Protein AF-A0A9E2M257-F1 (afdb_monomer)

Structure (mmCIF, N/CA/C/O backbone):
data_AF-A0A9E2M257-F1
#
_entry.id   AF-A0A9E2M257-F1
#
loop_
_atom_site.group_PDB
_atom_site.id
_atom_site.type_symbol
_atom_site.label_atom_id
_atom_site.label_alt_id
_atom_site.label_comp_id
_atom_site.label_asym_id
_atom_site.label_entity_id
_atom_site.label_seq_id
_atom_site.pdbx_PDB_ins_code
_atom_site.Cartn_x
_atom_site.Cartn_y
_atom_site.Cartn_z
_atom_site.occupancy
_atom_site.B_iso_or_equiv
_atom_site.auth_seq_id
_atom_site.auth_comp_id
_atom_site.auth_asym_id
_atom_site.auth_atom_id
_atom_site.pdbx_PDB_model_num
ATOM 1 N N . MET A 1 1 ? -47.685 -38.849 44.968 1.00 53.41 1 MET A N 1
ATOM 2 C CA . MET A 1 1 ? -47.640 -37.490 44.370 1.00 53.41 1 MET A CA 1
ATOM 3 C C . MET A 1 1 ? -46.260 -36.799 44.414 1.00 53.41 1 MET A C 1
ATOM 5 O O . MET A 1 1 ? -46.200 -35.613 44.137 1.00 53.41 1 MET A O 1
ATOM 9 N N . LYS A 1 2 ? -45.134 -37.492 44.678 1.00 49.88 2 LYS A N 1
ATOM 10 C CA . LYS A 1 2 ? -43.781 -36.875 44.688 1.00 49.88 2 LYS A CA 1
ATOM 11 C C . LYS A 1 2 ? -42.940 -37.116 43.418 1.00 49.88 2 LYS A C 1
ATOM 13 O O . LYS A 1 2 ? -41.859 -36.564 43.307 1.00 49.88 2 LYS A O 1
ATOM 18 N N . CYS A 1 3 ? -43.427 -37.917 42.465 1.00 49.59 3 CYS A N 1
ATOM 19 C CA . CYS A 1 3 ? -42.646 -38.336 41.290 1.00 49.59 3 CYS A CA 1
ATOM 20 C C . CYS A 1 3 ? -42.824 -37.410 40.066 1.00 49.59 3 CYS A C 1
ATOM 22 O O . CYS A 1 3 ? -41.907 -37.251 39.271 1.00 49.59 3 CYS A O 1
ATOM 24 N N . TYR A 1 4 ? -43.964 -36.718 39.953 1.00 49.12 4 TYR A N 1
ATOM 25 C CA . TYR A 1 4 ? -44.240 -35.819 38.821 1.00 49.12 4 TYR A CA 1
ATOM 26 C C . TYR A 1 4 ? -43.502 -34.472 38.900 1.00 49.12 4 TYR A C 1
ATOM 28 O O . TYR A 1 4 ? -43.258 -33.849 37.873 1.00 49.12 4 TYR A O 1
ATOM 36 N N . HIS A 1 5 ? -43.103 -34.034 40.099 1.00 50.41 5 HIS A N 1
ATOM 37 C CA . HIS A 1 5 ? -42.400 -32.759 40.288 1.00 50.41 5 HIS A CA 1
ATOM 38 C C . HIS A 1 5 ? -40.923 -32.830 39.865 1.00 50.41 5 HIS A C 1
ATOM 40 O O . HIS A 1 5 ? -40.383 -31.868 39.328 1.00 50.41 5 HIS A O 1
ATOM 46 N N . THR A 1 6 ? -40.277 -33.985 40.043 1.00 48.31 6 THR A N 1
ATOM 47 C CA . THR A 1 6 ? -38.863 -34.186 39.689 1.00 48.31 6 THR A CA 1
ATOM 48 C C . THR A 1 6 ? -38.662 -34.341 38.181 1.00 48.31 6 THR A C 1
ATOM 50 O O . THR A 1 6 ? -37.663 -33.879 37.640 1.00 48.31 6 THR A O 1
ATOM 53 N N . ILE A 1 7 ? -39.635 -34.939 37.485 1.00 53.78 7 ILE A N 1
ATOM 54 C CA . ILE A 1 7 ? -39.602 -35.110 36.025 1.00 53.78 7 ILE A CA 1
ATOM 55 C C . ILE A 1 7 ? -39.862 -33.770 35.315 1.00 53.78 7 ILE A C 1
ATOM 57 O O . ILE A 1 7 ? -39.187 -33.453 34.339 1.00 53.78 7 ILE A O 1
ATOM 61 N N . ALA A 1 8 ? -40.770 -32.938 35.840 1.00 51.00 8 ALA A N 1
ATOM 62 C CA . ALA A 1 8 ? -41.037 -31.608 35.287 1.00 51.00 8 ALA A CA 1
ATOM 63 C C . ALA A 1 8 ? -39.820 -30.666 35.388 1.00 51.00 8 ALA A C 1
ATOM 65 O O . ALA A 1 8 ? -39.542 -29.922 34.450 1.00 51.00 8 ALA A O 1
ATOM 66 N N . LEU A 1 9 ? -39.047 -30.740 36.479 1.00 48.72 9 LEU A N 1
ATOM 67 C CA . LEU A 1 9 ? -37.841 -29.923 36.659 1.00 48.72 9 LEU A CA 1
ATOM 68 C C . LEU A 1 9 ? -36.705 -30.336 35.701 1.00 48.72 9 LEU A C 1
ATOM 70 O O . LEU A 1 9 ? -35.990 -29.480 35.187 1.00 48.72 9 LEU A O 1
ATOM 74 N N . ALA A 1 10 ? -36.576 -31.634 35.401 1.00 50.94 10 ALA A N 1
ATOM 75 C CA . ALA A 1 10 ? -35.581 -32.148 34.456 1.00 50.94 10 ALA A CA 1
ATOM 76 C C . ALA A 1 10 ? -35.876 -31.746 32.995 1.00 50.94 10 ALA A C 1
ATOM 78 O O . ALA A 1 10 ? -34.952 -31.468 32.235 1.00 50.94 10 ALA A O 1
ATOM 79 N N . ILE A 1 11 ? -37.154 -31.647 32.611 1.00 51.59 11 ILE A N 1
ATOM 80 C CA . ILE A 1 11 ? -37.569 -31.207 31.267 1.00 51.59 11 ILE A CA 1
ATOM 81 C C . ILE A 1 11 ? -37.330 -29.700 31.072 1.00 51.59 11 ILE A C 1
ATOM 83 O O . ILE A 1 11 ? -36.948 -29.281 29.980 1.00 51.59 11 ILE A O 1
ATOM 87 N N . ILE A 1 12 ? -37.477 -28.888 32.124 1.00 51.41 12 ILE A N 1
ATOM 88 C CA . ILE A 1 12 ? -37.197 -27.442 32.078 1.00 51.41 12 ILE A CA 1
ATOM 89 C C . ILE A 1 12 ? -35.688 -27.180 31.934 1.00 51.41 12 ILE A C 1
ATOM 91 O O . ILE A 1 12 ? -35.287 -26.344 31.132 1.00 51.41 12 ILE A O 1
ATOM 95 N N . VAL A 1 13 ? -34.832 -27.947 32.619 1.00 52.28 13 VAL A N 1
ATOM 96 C CA . VAL A 1 13 ? -33.367 -27.841 32.455 1.00 52.28 13 VAL A CA 1
ATOM 97 C C . VAL A 1 13 ? -32.907 -28.363 31.086 1.00 52.28 13 VAL A C 1
ATOM 99 O O . VAL A 1 13 ? -32.034 -27.759 30.471 1.00 52.28 13 VAL A O 1
ATOM 102 N N . ALA A 1 14 ? -33.532 -29.420 30.553 1.00 48.91 14 ALA A N 1
ATOM 103 C CA . ALA A 1 14 ? -33.203 -29.951 29.226 1.00 48.91 14 ALA A CA 1
ATOM 104 C C . ALA A 1 14 ? -33.651 -29.036 28.069 1.00 48.91 14 ALA A C 1
ATOM 106 O O . ALA A 1 14 ? -33.017 -29.037 27.015 1.00 48.91 14 ALA A O 1
ATOM 107 N N . SER A 1 15 ? -34.692 -28.219 28.264 1.00 50.22 15 SER A N 1
ATOM 108 C CA . SER A 1 15 ? -35.132 -27.199 27.294 1.00 50.22 15 SER A CA 1
ATOM 109 C C . SER A 1 15 ? -34.398 -25.856 27.438 1.00 50.22 15 SER A C 1
ATOM 111 O O . SER A 1 15 ? -34.429 -25.042 26.518 1.00 50.22 15 SER A O 1
ATOM 113 N N . LEU A 1 16 ? -33.662 -25.665 28.540 1.00 46.53 16 LEU A N 1
ATOM 114 C CA . LEU A 1 16 ? -32.675 -24.598 28.754 1.00 46.53 16 LEU A CA 1
ATOM 115 C C . LEU A 1 16 ? -31.280 -24.949 28.215 1.00 46.53 16 LEU A C 1
ATOM 117 O O . LEU A 1 16 ? -30.350 -24.158 28.389 1.00 46.53 16 LEU A O 1
ATOM 121 N N . SER A 1 17 ? -31.139 -26.075 27.502 1.00 49.06 17 SER A N 1
ATOM 122 C CA . SER A 1 17 ? -30.033 -26.333 26.567 1.00 49.06 17 SER A CA 1
ATOM 123 C C . SER A 1 17 ? -30.179 -25.386 25.377 1.00 49.06 17 SER A C 1
ATOM 125 O O . SER A 1 17 ? -30.490 -25.769 24.251 1.00 49.06 17 SER A O 1
ATOM 127 N N . TRP A 1 18 ? -30.043 -24.102 25.690 1.00 50.88 18 TRP A N 1
ATOM 128 C CA . TRP A 1 18 ? -29.902 -22.989 24.790 1.00 50.88 18 TRP A CA 1
ATOM 129 C C . TRP A 1 18 ? -28.963 -23.465 23.692 1.00 50.88 18 TRP A C 1
ATOM 131 O O . TRP A 1 18 ? -27.822 -23.845 23.964 1.00 50.88 18 TRP A O 1
ATOM 141 N N . ASN A 1 19 ? -29.457 -23.491 22.458 1.00 48.19 19 ASN A N 1
ATOM 142 C CA . ASN A 1 19 ? -28.603 -23.502 21.287 1.00 48.19 19 ASN A CA 1
ATOM 143 C C . ASN A 1 19 ? -27.779 -22.211 21.355 1.00 48.19 19 ASN A C 1
ATOM 145 O O . ASN A 1 19 ? -28.110 -21.214 20.717 1.00 48.19 19 ASN A O 1
ATOM 149 N N . ILE A 1 20 ? -26.732 -22.185 22.184 1.00 54.12 20 ILE A N 1
ATOM 150 C CA . ILE A 1 20 ? -25.678 -21.185 22.116 1.00 54.12 20 ILE A CA 1
ATOM 151 C C . ILE A 1 20 ? -24.877 -21.592 20.890 1.00 54.12 20 ILE A C 1
ATOM 153 O O . ILE A 1 20 ? -23.797 -22.169 20.969 1.00 54.12 20 ILE A O 1
ATOM 157 N N . SER A 1 21 ? -25.462 -21.343 19.723 1.00 53.56 21 SER A N 1
ATOM 158 C CA . SER A 1 21 ? -24.695 -21.245 18.503 1.00 53.56 21 SER A CA 1
ATOM 159 C C . SER A 1 21 ? -23.818 -20.020 18.725 1.00 53.56 21 SER A C 1
ATOM 161 O O . SER A 1 21 ? -24.296 -18.890 18.625 1.00 53.56 21 SER A O 1
ATOM 163 N N . ILE A 1 22 ? -22.569 -20.232 19.149 1.00 60.38 22 ILE A N 1
ATOM 164 C CA . ILE A 1 22 ? -21.573 -19.164 19.228 1.00 60.38 22 ILE A CA 1
ATOM 165 C C . ILE A 1 22 ? -21.388 -18.698 17.786 1.00 60.38 22 ILE A C 1
ATOM 167 O O . ILE A 1 22 ? -20.680 -19.331 17.002 1.00 60.38 22 ILE A O 1
ATOM 171 N N . ALA A 1 23 ? -22.124 -17.655 17.400 1.00 68.62 23 ALA A N 1
ATOM 172 C CA . ALA A 1 23 ? -21.990 -17.049 16.090 1.00 68.62 23 ALA A CA 1
ATOM 173 C C . ALA A 1 23 ? -20.527 -16.634 15.927 1.00 68.62 23 ALA A C 1
ATOM 175 O O . ALA A 1 23 ? -19.943 -16.036 16.835 1.00 68.62 23 ALA A O 1
ATOM 176 N N . GLN A 1 24 ? -19.926 -16.994 14.794 1.00 76.25 24 GLN A N 1
ATOM 177 C CA . GLN A 1 24 ? -18.552 -16.598 14.518 1.00 76.25 24 GLN A CA 1
ATOM 178 C C . GLN A 1 24 ? -18.457 -15.064 14.576 1.00 76.25 24 GLN A C 1
ATOM 180 O O . GLN A 1 24 ? -19.348 -14.382 14.055 1.00 76.25 24 GLN A O 1
ATOM 185 N N . PRO A 1 25 ? -17.425 -14.507 15.234 1.00 87.31 25 PRO A N 1
ATOM 186 C CA . PRO A 1 25 ? -17.282 -13.065 15.359 1.00 87.31 25 PRO A CA 1
ATOM 187 C C . PRO A 1 25 ? -17.166 -12.447 13.967 1.00 87.31 25 PRO A C 1
ATOM 189 O O . PRO A 1 25 ? -16.357 -12.896 13.152 1.00 87.31 25 PRO A O 1
ATOM 192 N N . LYS A 1 26 ? -17.963 -11.409 13.700 1.00 96.06 26 LYS A N 1
ATOM 193 C CA . LYS A 1 26 ? -17.932 -10.712 12.413 1.00 96.06 26 LYS A CA 1
ATOM 194 C C . LYS A 1 26 ? -16.574 -10.039 12.213 1.00 96.06 26 LYS A C 1
ATOM 196 O O . LYS A 1 26 ? -16.119 -9.284 13.080 1.00 96.06 26 LYS A O 1
ATOM 201 N N . LEU A 1 27 ? -15.955 -10.316 11.070 1.00 97.25 27 LEU A N 1
ATOM 202 C CA . LEU A 1 27 ? -14.655 -9.788 10.669 1.00 97.25 27 LEU A CA 1
ATOM 203 C C . LEU A 1 27 ? -14.845 -8.671 9.636 1.00 97.25 27 LEU A C 1
ATOM 205 O O . LEU A 1 27 ? -15.538 -8.870 8.642 1.00 97.25 27 LEU A O 1
ATOM 209 N N . GLY A 1 28 ? -14.233 -7.511 9.856 1.00 97.94 28 GLY A N 1
ATOM 210 C CA . GLY A 1 28 ? -14.153 -6.418 8.886 1.00 97.94 28 GLY A CA 1
ATOM 211 C C . GLY A 1 28 ? -12.773 -6.348 8.231 1.00 97.94 28 GLY A C 1
ATOM 212 O O . GLY A 1 28 ? -11.765 -6.588 8.897 1.00 97.94 28 GLY A O 1
ATOM 213 N N . LEU A 1 29 ? -12.716 -6.005 6.945 1.00 97.88 29 LEU A N 1
ATOM 214 C CA . LEU A 1 29 ? -11.479 -5.642 6.247 1.00 97.88 29 LEU A CA 1
ATOM 215 C C . LEU A 1 29 ? -11.390 -4.120 6.138 1.00 97.88 29 LEU A C 1
ATOM 217 O O . LEU A 1 29 ? -12.224 -3.496 5.482 1.00 97.88 29 LEU A O 1
ATOM 221 N N . LEU A 1 30 ? -10.367 -3.534 6.751 1.00 98.44 30 LEU A N 1
ATOM 222 C CA . LEU A 1 30 ? -10.043 -2.116 6.636 1.00 98.44 30 LEU A CA 1
ATOM 223 C C . LEU A 1 30 ? -8.849 -1.946 5.696 1.00 98.44 30 LEU A C 1
ATOM 225 O O . LEU A 1 30 ? -7.733 -2.297 6.058 1.00 98.44 30 LEU A O 1
ATOM 229 N N . ILE A 1 31 ? -9.056 -1.395 4.507 1.00 97.94 31 ILE A N 1
ATOM 230 C CA . ILE A 1 31 ? -7.984 -1.058 3.565 1.00 97.94 31 ILE A CA 1
ATOM 231 C C . ILE A 1 31 ? -7.527 0.370 3.865 1.00 97.94 31 ILE A C 1
ATOM 233 O O . ILE A 1 31 ? -8.329 1.297 3.786 1.00 97.94 31 ILE A O 1
ATOM 237 N N . ILE A 1 32 ? -6.254 0.557 4.213 1.00 97.94 32 ILE A N 1
ATOM 238 C CA . ILE A 1 32 ? -5.711 1.857 4.628 1.00 97.94 32 ILE A CA 1
ATOM 239 C C . ILE A 1 32 ? -4.786 2.400 3.546 1.00 97.94 32 ILE A C 1
ATOM 241 O O . ILE A 1 32 ? -3.730 1.823 3.282 1.00 97.94 32 ILE A O 1
ATOM 245 N N . ALA A 1 33 ? -5.150 3.535 2.962 1.00 95.94 33 ALA A N 1
ATOM 246 C CA . ALA A 1 33 ? -4.269 4.320 2.106 1.00 95.94 33 ALA A CA 1
ATOM 247 C C . ALA A 1 33 ? -3.782 5.575 2.829 1.00 95.94 33 ALA A C 1
ATOM 249 O O . ALA A 1 33 ? -4.361 5.998 3.824 1.00 95.94 33 ALA A O 1
ATOM 250 N N . HIS A 1 34 ? -2.735 6.201 2.298 1.00 93.50 34 HIS A N 1
ATOM 251 C CA . HIS A 1 34 ? -2.238 7.465 2.833 1.00 93.50 34 HIS A CA 1
ATOM 252 C C . HIS A 1 34 ? -3.295 8.575 2.732 1.00 93.50 34 HIS A C 1
ATOM 254 O O . HIS A 1 34 ? -3.654 9.180 3.732 1.00 93.50 34 HIS A O 1
ATOM 260 N N . GLY A 1 35 ? -3.854 8.763 1.533 1.00 92.00 35 GLY A N 1
ATOM 261 C CA . GLY A 1 35 ? -4.746 9.875 1.208 1.00 92.00 35 GLY A CA 1
ATOM 262 C C . GLY A 1 35 ? -3.992 11.069 0.628 1.00 92.00 35 GLY A C 1
ATOM 263 O O . GLY A 1 35 ? -2.784 11.229 0.820 1.00 92.00 35 GLY A O 1
ATOM 264 N N . SER A 1 36 ? -4.712 11.869 -0.152 1.00 92.25 36 SER A N 1
ATOM 265 C CA . SER A 1 36 ? -4.210 13.046 -0.859 1.00 92.25 36 SER A CA 1
ATOM 266 C C . SER A 1 36 ? -5.194 14.206 -0.713 1.00 92.25 36 SER A C 1
ATOM 268 O O . SER A 1 36 ? -6.405 13.977 -0.736 1.00 92.25 36 SER A O 1
ATOM 270 N N . PRO A 1 37 ? -4.724 15.464 -0.666 1.00 92.62 37 PRO A N 1
ATOM 271 C CA . PRO A 1 37 ? -5.602 16.624 -0.815 1.00 92.62 37 PRO A CA 1
ATOM 272 C C . PRO A 1 37 ? -6.366 16.636 -2.151 1.00 92.62 37 PRO A C 1
ATOM 274 O O . PRO A 1 37 ? -7.383 17.314 -2.281 1.00 92.62 37 PRO A O 1
ATOM 277 N N . SER A 1 38 ? -5.888 15.902 -3.163 1.00 93.88 38 SER A N 1
ATOM 278 C CA . SER A 1 38 ? -6.546 15.805 -4.464 1.00 93.88 38 SER A CA 1
ATOM 279 C C . SER A 1 38 ? -7.522 14.633 -4.529 1.00 93.88 38 SER A C 1
ATOM 281 O O . SER A 1 38 ? -7.133 13.464 -4.501 1.00 93.88 38 SER A O 1
ATOM 283 N N . GLN A 1 39 ? -8.802 14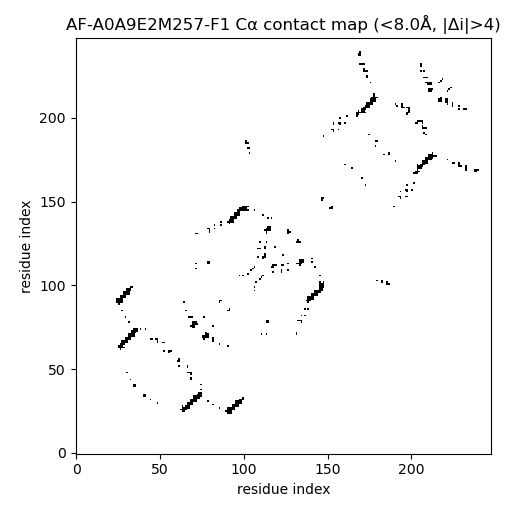.951 -4.729 1.00 91.19 39 GLN A N 1
ATOM 284 C CA . GLN A 1 39 ? -9.868 13.959 -4.868 1.00 91.19 39 GLN A CA 1
ATOM 285 C C . GLN A 1 39 ? -9.627 12.980 -6.027 1.00 91.19 39 GLN A C 1
ATOM 287 O O . GLN A 1 39 ? -9.944 11.799 -5.899 1.00 91.19 39 GLN A O 1
ATOM 292 N N . GLN A 1 40 ? -9.017 13.439 -7.125 1.00 92.81 40 GLN A N 1
ATOM 293 C CA . GLN A 1 40 ? -8.694 12.586 -8.272 1.00 92.81 40 GLN A CA 1
ATOM 294 C C . GLN A 1 40 ? -7.727 11.456 -7.897 1.00 92.81 40 GLN A C 1
ATOM 296 O O . GLN A 1 40 ? -7.841 10.354 -8.422 1.00 92.81 40 GLN A O 1
ATOM 301 N N . TRP A 1 41 ? -6.801 11.708 -6.969 1.00 89.50 41 TRP A N 1
ATOM 302 C CA . TRP A 1 41 ? -5.853 10.697 -6.495 1.00 89.50 41 TRP A CA 1
ATOM 303 C C . TRP A 1 41 ? -6.484 9.736 -5.484 1.00 89.50 41 TRP A C 1
ATOM 305 O O . TRP A 1 41 ? -6.046 8.595 -5.366 1.00 89.50 41 TRP A O 1
ATOM 315 N N . ASN A 1 42 ? -7.533 10.173 -4.785 1.00 93.12 42 ASN A N 1
ATOM 316 C CA . ASN A 1 42 ? -8.258 9.343 -3.823 1.00 93.12 42 ASN A CA 1
ATOM 317 C C . ASN A 1 42 ? -9.277 8.410 -4.495 1.00 93.12 42 ASN A C 1
ATOM 319 O O . ASN A 1 42 ? -9.547 7.333 -3.966 1.00 93.12 42 ASN A O 1
ATOM 323 N N . ALA A 1 43 ? -9.845 8.802 -5.641 1.00 93.12 43 ALA A N 1
ATOM 324 C CA . ALA A 1 43 ? -10.920 8.058 -6.302 1.00 93.12 43 ALA A CA 1
ATOM 325 C C . ALA A 1 43 ? -10.560 6.589 -6.622 1.00 93.12 43 ALA A C 1
ATOM 327 O O . ALA A 1 43 ? -11.313 5.715 -6.190 1.00 93.12 43 ALA A O 1
ATOM 328 N N . PRO A 1 44 ? -9.394 6.267 -7.227 1.00 91.50 44 PRO A N 1
ATOM 329 C CA . PRO A 1 44 ? -9.031 4.875 -7.509 1.00 91.50 44 PRO A CA 1
ATOM 330 C C . PRO A 1 44 ? -8.921 4.013 -6.248 1.00 91.50 44 PRO A C 1
ATOM 332 O O . PRO A 1 44 ? -9.201 2.820 -6.274 1.00 91.50 44 PRO A O 1
ATOM 335 N N . VAL A 1 45 ? -8.521 4.615 -5.125 1.00 91.62 45 VAL A N 1
ATOM 336 C CA . VAL A 1 45 ? -8.413 3.917 -3.841 1.00 91.62 45 VAL A CA 1
ATOM 337 C C . VAL A 1 45 ? -9.796 3.588 -3.291 1.00 91.62 45 VAL A C 1
ATOM 339 O O . VAL A 1 45 ? -10.009 2.486 -2.799 1.00 91.62 45 VAL A O 1
ATOM 342 N N . LEU A 1 46 ? -10.746 4.520 -3.383 1.00 92.75 46 LEU A N 1
ATOM 343 C CA . LEU A 1 46 ? -12.125 4.288 -2.951 1.00 92.75 46 LEU A CA 1
ATOM 344 C C . LEU A 1 46 ? -12.794 3.180 -3.777 1.00 92.75 46 LEU A C 1
ATOM 346 O O . LEU A 1 46 ? -13.499 2.343 -3.215 1.00 92.75 46 LEU A O 1
ATOM 350 N N . GLU A 1 47 ? -12.511 3.126 -5.079 1.00 93.12 47 GLU A N 1
ATOM 351 C CA . GLU A 1 47 ? -13.001 2.081 -5.989 1.00 93.12 47 GLU A CA 1
ATOM 352 C C . GLU A 1 47 ? -12.480 0.674 -5.637 1.00 93.12 47 GLU A C 1
ATOM 354 O O . GLU A 1 47 ? -13.155 -0.318 -5.930 1.00 93.12 47 GLU A O 1
ATOM 359 N N . LEU A 1 48 ? -11.336 0.553 -4.940 1.00 89.25 48 LEU A N 1
ATOM 360 C CA . LEU A 1 48 ? -10.821 -0.746 -4.478 1.00 89.25 48 LEU A CA 1
ATOM 361 C C . LEU A 1 48 ? -11.814 -1.473 -3.571 1.00 89.25 48 LEU A C 1
ATOM 363 O O . LEU A 1 48 ? -11.818 -2.701 -3.546 1.00 89.25 48 LEU A O 1
ATOM 367 N N . MET A 1 49 ? -12.652 -0.744 -2.826 1.00 90.44 49 MET A N 1
ATOM 368 C CA . MET A 1 49 ? -13.638 -1.352 -1.933 1.00 90.44 49 MET A CA 1
ATOM 369 C C . MET A 1 49 ? -14.556 -2.316 -2.694 1.00 90.44 49 MET A C 1
ATOM 371 O O . MET A 1 49 ? -14.708 -3.471 -2.292 1.00 90.44 49 MET A O 1
ATOM 375 N N . ASP A 1 50 ? -15.140 -1.852 -3.797 1.00 91.31 50 ASP A N 1
ATOM 376 C CA . ASP A 1 50 ? -16.099 -2.634 -4.575 1.00 91.31 50 ASP A CA 1
ATOM 377 C C . ASP A 1 50 ? -15.396 -3.731 -5.378 1.00 91.31 50 ASP A C 1
ATOM 379 O O . ASP A 1 50 ? -15.890 -4.857 -5.448 1.00 91.31 50 ASP A O 1
ATOM 383 N N . GLN A 1 51 ? -14.197 -3.451 -5.897 1.00 93.25 51 GLN A N 1
ATOM 384 C CA . GLN A 1 51 ? -13.380 -4.442 -6.601 1.00 93.25 51 GLN A CA 1
ATOM 385 C C . GLN A 1 51 ? -12.975 -5.607 -5.687 1.00 93.25 51 GLN A C 1
ATOM 387 O O . GLN A 1 51 ? -13.100 -6.770 -6.068 1.00 93.25 51 GLN A O 1
ATOM 392 N N . VAL A 1 52 ? -12.534 -5.317 -4.459 1.00 92.38 52 VAL A N 1
ATOM 393 C CA . VAL A 1 52 ? -12.158 -6.346 -3.481 1.00 92.38 52 VAL A CA 1
ATOM 394 C C . VAL A 1 52 ? -13.380 -7.158 -3.061 1.00 92.38 52 VAL A C 1
ATOM 396 O O . VAL A 1 52 ? -13.308 -8.387 -3.045 1.00 92.38 52 VAL A O 1
ATOM 399 N N . LYS A 1 53 ? -14.519 -6.505 -2.784 1.00 91.44 53 LYS A N 1
ATOM 400 C CA . LYS A 1 53 ? -15.782 -7.204 -2.487 1.00 91.44 53 LYS A CA 1
ATOM 401 C C . LYS A 1 53 ? -16.174 -8.146 -3.623 1.00 91.44 53 LYS A C 1
ATOM 403 O O . LYS A 1 53 ? -16.487 -9.305 -3.362 1.00 91.44 53 LYS A O 1
ATOM 408 N N . TYR A 1 54 ? -16.118 -7.669 -4.866 1.00 92.12 54 TYR A N 1
ATOM 409 C CA . TYR A 1 54 ? -16.421 -8.467 -6.050 1.00 92.12 54 TYR A CA 1
ATOM 410 C C . TYR A 1 54 ? -15.516 -9.702 -6.142 1.00 92.12 54 TYR A C 1
ATOM 412 O O . TYR A 1 54 ? -16.014 -10.824 -6.151 1.00 92.12 54 TYR A O 1
ATOM 420 N N . VAL A 1 55 ? -14.191 -9.521 -6.111 1.00 91.62 55 VAL A N 1
ATOM 421 C CA . VAL A 1 55 ? -13.226 -10.628 -6.244 1.00 91.62 55 VAL A CA 1
ATOM 422 C C . VAL A 1 55 ? -13.367 -11.663 -5.124 1.00 91.62 55 VAL A C 1
ATOM 424 O O . VAL A 1 55 ? -13.283 -12.863 -5.387 1.00 91.62 55 VAL A O 1
ATOM 427 N N . LEU A 1 56 ? -13.584 -11.229 -3.880 1.00 90.38 56 LEU A N 1
ATOM 428 C CA . LEU A 1 56 ? -13.755 -12.142 -2.745 1.00 90.38 56 LEU A CA 1
ATOM 429 C C . LEU A 1 56 ? -15.049 -12.959 -2.847 1.00 90.38 56 LEU A C 1
ATOM 431 O O . LEU A 1 56 ? -15.055 -14.143 -2.506 1.00 90.38 56 LEU A O 1
ATOM 435 N N . ASN A 1 57 ? -16.132 -12.337 -3.317 1.00 89.06 57 ASN A N 1
ATOM 436 C CA . ASN A 1 57 ? -17.416 -13.008 -3.497 1.00 89.06 57 ASN A CA 1
ATOM 437 C C . ASN A 1 57 ? -17.377 -13.995 -4.670 1.00 89.06 57 ASN A C 1
ATOM 439 O O . ASN A 1 57 ? -17.830 -15.125 -4.513 1.00 89.06 57 ASN A O 1
ATOM 443 N N . GLU A 1 58 ? -16.780 -13.610 -5.802 1.00 91.31 58 GLU A N 1
ATOM 444 C CA . GLU A 1 58 ? -16.626 -14.480 -6.979 1.00 91.31 58 GLU A CA 1
ATOM 445 C C . GLU A 1 58 ? -15.819 -15.748 -6.668 1.00 91.31 58 GLU A C 1
ATOM 447 O O . GLU A 1 58 ? -16.098 -16.819 -7.200 1.00 91.31 58 GLU A O 1
ATOM 452 N N . ARG A 1 59 ? -14.834 -15.657 -5.766 1.00 88.06 59 ARG A N 1
ATOM 453 C CA . ARG A 1 59 ? -14.047 -16.818 -5.319 1.00 88.06 59 ARG A CA 1
ATOM 454 C C . ARG A 1 59 ? -14.785 -17.713 -4.317 1.00 88.06 59 ARG A C 1
ATOM 456 O O . ARG A 1 59 ? -14.295 -18.795 -4.022 1.00 88.06 59 ARG A O 1
ATOM 463 N N . GLY A 1 60 ? -15.936 -17.284 -3.789 1.00 81.88 60 GLY A N 1
ATOM 464 C CA . GLY A 1 60 ? -16.714 -18.034 -2.795 1.00 81.88 60 GLY A CA 1
ATOM 465 C C . GLY A 1 60 ? -16.072 -18.115 -1.404 1.00 81.88 60 GLY A C 1
ATOM 466 O O . GLY A 1 60 ? -16.527 -18.889 -0.566 1.00 81.88 60 GLY A O 1
ATOM 467 N N . GLU A 1 61 ? -15.029 -17.326 -1.142 1.00 79.69 61 GLU A N 1
ATOM 468 C CA . GLU A 1 61 ? -14.178 -17.443 0.050 1.00 79.69 61 GLU A CA 1
ATOM 469 C C . GLU A 1 61 ? -14.206 -16.195 0.939 1.00 79.69 61 GLU A C 1
ATOM 471 O O . GLU A 1 61 ? -13.360 -16.065 1.816 1.00 79.69 61 GLU A O 1
ATOM 476 N N . ASN A 1 62 ? -15.144 -15.261 0.740 1.00 88.38 62 ASN A N 1
ATOM 477 C CA . ASN A 1 62 ? -15.157 -13.998 1.478 1.00 88.38 62 ASN A CA 1
ATOM 478 C C . ASN A 1 62 ? -15.363 -14.209 2.998 1.00 88.38 62 ASN A C 1
ATOM 480 O O . ASN A 1 62 ? -16.488 -14.487 3.425 1.00 88.38 62 ASN A O 1
ATOM 484 N N . PRO A 1 63 ? -14.326 -14.026 3.844 1.00 91.62 63 PRO A N 1
ATOM 485 C CA . PRO A 1 63 ? -14.465 -14.177 5.288 1.00 91.62 63 PRO A CA 1
ATOM 486 C C . PRO A 1 63 ? -14.957 -12.882 5.956 1.00 91.62 63 PRO A C 1
ATOM 488 O O . PRO A 1 63 ? -15.189 -12.859 7.166 1.00 91.62 63 PRO A O 1
ATOM 491 N N . PHE A 1 64 ? -15.065 -11.785 5.199 1.00 94.88 64 PHE A N 1
ATOM 492 C CA . PHE A 1 64 ? -15.335 -10.453 5.714 1.00 94.88 64 PHE A CA 1
ATOM 493 C C . PHE A 1 64 ? -16.824 -10.127 5.632 1.00 94.88 64 PHE A C 1
ATOM 495 O O . PHE A 1 64 ? -17.449 -10.187 4.577 1.00 94.88 64 PHE A O 1
ATOM 502 N N . SER A 1 65 ? -17.389 -9.722 6.767 1.00 95.31 65 SER A N 1
ATOM 503 C CA . SER A 1 65 ? -18.758 -9.211 6.861 1.00 95.31 65 SER A CA 1
ATOM 504 C C . SER A 1 65 ? -18.899 -7.803 6.279 1.00 95.31 65 SER A C 1
ATOM 506 O O . SER A 1 65 ? -19.988 -7.436 5.850 1.00 95.31 65 SER A O 1
ATOM 508 N N . ASP A 1 66 ? -17.819 -7.018 6.270 1.00 95.44 66 ASP A N 1
ATOM 509 C CA . ASP A 1 66 ? -17.746 -5.734 5.571 1.00 95.44 66 ASP A CA 1
ATOM 510 C C . ASP A 1 66 ? -16.301 -5.446 5.135 1.00 95.44 66 ASP A C 1
ATOM 512 O O . ASP A 1 66 ? -15.341 -5.879 5.775 1.00 95.44 66 ASP A O 1
ATOM 516 N N . VAL A 1 67 ? -16.155 -4.707 4.039 1.00 96.44 67 VAL A N 1
ATOM 517 C CA . VAL A 1 67 ? -14.873 -4.245 3.493 1.00 96.44 67 VAL A CA 1
ATOM 518 C C . VAL A 1 67 ? -14.990 -2.745 3.286 1.00 96.44 67 VAL A C 1
ATOM 520 O O . VAL A 1 67 ? -15.933 -2.288 2.638 1.00 96.44 67 VAL A O 1
ATOM 523 N N . ARG A 1 68 ? -14.055 -1.974 3.838 1.00 97.44 68 ARG A N 1
ATOM 524 C CA . ARG A 1 68 ? -14.065 -0.510 3.775 1.00 97.44 68 ARG A CA 1
ATOM 525 C C . ARG A 1 68 ? -12.663 0.019 3.522 1.00 97.44 68 ARG A C 1
ATOM 527 O O . ARG A 1 68 ? -11.683 -0.550 3.990 1.00 97.44 68 ARG A O 1
ATOM 534 N N . VAL A 1 69 ? -12.592 1.126 2.797 1.00 97.81 69 VAL A N 1
ATOM 535 C CA . VAL A 1 69 ? -11.371 1.913 2.608 1.00 97.81 69 VAL A CA 1
ATOM 536 C C . VAL A 1 69 ? -11.370 3.053 3.617 1.00 97.81 69 VAL A C 1
ATOM 538 O O . VAL A 1 69 ? -12.426 3.625 3.877 1.00 97.81 69 VAL A O 1
ATOM 541 N N . ALA A 1 70 ? -10.199 3.384 4.153 1.00 97.94 70 ALA A N 1
ATOM 542 C CA . ALA A 1 70 ? -9.953 4.582 4.940 1.00 97.94 70 ALA A CA 1
ATOM 543 C C . ALA A 1 70 ? -8.633 5.242 4.538 1.00 97.94 70 ALA A C 1
ATOM 545 O O . ALA A 1 70 ? -7.705 4.584 4.057 1.00 97.94 70 ALA A O 1
ATOM 546 N N . PHE A 1 71 ? -8.546 6.540 4.790 1.00 97.50 71 PHE A N 1
ATOM 547 C CA . PHE A 1 71 ? -7.328 7.315 4.627 1.00 97.50 71 PHE A CA 1
ATOM 548 C C . PHE A 1 71 ? -6.699 7.616 5.986 1.00 97.50 71 PHE A C 1
ATOM 550 O O . PHE A 1 71 ? -7.406 7.907 6.956 1.00 97.50 71 PHE A O 1
ATOM 557 N N . ALA A 1 72 ? -5.372 7.514 6.046 1.00 95.38 72 ALA A N 1
ATOM 558 C CA . ALA A 1 72 ? -4.596 7.917 7.211 1.00 95.38 72 ALA A CA 1
ATOM 559 C C . ALA A 1 72 ? -4.656 9.440 7.396 1.00 95.38 72 ALA A C 1
ATOM 561 O O . ALA A 1 72 ? -4.834 9.907 8.517 1.00 95.38 72 ALA A O 1
ATOM 562 N N . GLU A 1 73 ? -4.590 10.192 6.292 1.00 93.50 73 GLU A N 1
ATOM 563 C CA . GLU A 1 73 ? -4.528 11.653 6.280 1.00 93.50 73 GLU A CA 1
ATOM 564 C C . GLU A 1 73 ? -5.234 12.263 5.056 1.00 93.50 73 GLU A C 1
ATOM 566 O O . GLU A 1 73 ? -5.575 11.576 4.092 1.00 93.50 73 GLU A O 1
ATOM 571 N N . PHE A 1 74 ? -5.424 13.588 5.080 1.00 93.50 74 PHE A N 1
ATOM 572 C CA . PHE A 1 74 ? -5.868 14.458 3.970 1.00 93.50 74 PHE A CA 1
ATOM 573 C C . PHE A 1 74 ? -7.246 14.203 3.348 1.00 93.50 74 PHE A C 1
ATOM 575 O O . PHE A 1 74 ? -7.764 15.071 2.645 1.00 93.50 74 PHE A O 1
ATOM 582 N N . ALA A 1 75 ? -7.849 13.044 3.581 1.00 95.69 75 ALA A N 1
ATOM 583 C CA . ALA A 1 75 ? -9.048 12.604 2.895 1.00 95.69 75 ALA A CA 1
ATOM 584 C C . ALA A 1 75 ? -9.994 11.851 3.833 1.00 95.69 75 ALA A C 1
ATOM 586 O O . ALA A 1 75 ? -9.638 11.431 4.931 1.00 95.69 75 ALA A O 1
ATOM 587 N N . GLN A 1 76 ? -11.236 11.700 3.379 1.00 95.31 76 GLN A N 1
ATOM 588 C CA . GLN A 1 76 ? -12.276 10.949 4.070 1.00 95.31 76 GLN A CA 1
ATOM 589 C C . GLN A 1 76 ? -12.705 9.748 3.219 1.00 95.31 76 GLN A C 1
ATOM 591 O O . GLN A 1 76 ? -12.666 9.834 1.989 1.00 95.31 76 GLN A O 1
ATOM 596 N N . PRO A 1 77 ? -13.130 8.642 3.849 1.00 97.38 77 PRO A N 1
ATOM 597 C CA . PRO A 1 77 ? -13.323 8.478 5.296 1.00 97.38 77 PRO A CA 1
ATOM 598 C C . PRO A 1 77 ? -12.002 8.248 6.060 1.00 97.38 77 PRO A C 1
ATOM 600 O O . PRO A 1 77 ? -11.086 7.612 5.544 1.00 97.38 77 PRO A O 1
ATOM 603 N N . SER A 1 78 ? -11.897 8.765 7.287 1.00 98.00 78 SER A N 1
ATOM 604 C CA . SER A 1 78 ? -10.746 8.533 8.175 1.00 98.00 78 SER A CA 1
ATOM 605 C C . SER A 1 78 ? -10.777 7.138 8.801 1.00 98.00 78 SER A C 1
ATOM 607 O O . SER A 1 78 ? -11.846 6.530 8.920 1.00 98.00 78 SER A O 1
ATOM 609 N N . ILE A 1 79 ? -9.624 6.653 9.274 1.00 98.38 79 ILE A N 1
ATOM 610 C CA . ILE A 1 79 ? -9.524 5.372 9.998 1.00 98.38 79 ILE A CA 1
ATOM 611 C C . ILE A 1 79 ? -10.503 5.321 11.186 1.00 98.38 79 ILE A C 1
ATOM 613 O O . ILE A 1 79 ? -11.269 4.364 11.290 1.00 98.38 79 ILE A O 1
ATOM 617 N N . ASP A 1 80 ? -10.547 6.359 12.031 1.00 98.19 80 ASP A N 1
ATOM 618 C CA . ASP A 1 80 ? -11.482 6.436 13.168 1.00 98.19 80 ASP A CA 1
ATOM 619 C C . ASP A 1 80 ? -12.948 6.335 12.724 1.00 98.19 80 ASP A C 1
ATOM 621 O O . ASP A 1 80 ? -13.710 5.544 13.283 1.00 98.19 80 ASP A O 1
ATOM 625 N N . SER A 1 81 ? -13.339 7.059 11.669 1.00 98.25 81 SER A N 1
ATOM 626 C CA . SER A 1 81 ? -14.727 7.045 11.195 1.00 98.25 81 SER A CA 1
ATOM 627 C C . SER A 1 81 ? -15.169 5.655 10.722 1.00 98.25 81 SER A C 1
ATOM 629 O O . SER A 1 81 ? -16.272 5.210 11.048 1.00 98.25 81 SER A O 1
ATOM 631 N N . VAL A 1 82 ? -14.291 4.930 10.020 1.00 98.38 82 VAL A N 1
ATOM 632 C CA . VAL A 1 82 ? -14.580 3.574 9.541 1.00 98.38 82 VAL A CA 1
ATOM 633 C C . VAL A 1 82 ? -14.595 2.569 10.688 1.00 98.38 82 VAL A C 1
ATOM 635 O O . VAL A 1 82 ? -15.445 1.680 10.712 1.00 98.38 82 VAL A O 1
ATOM 638 N N . ILE A 1 83 ? -13.707 2.716 11.672 1.00 98.50 83 ILE A N 1
ATOM 639 C CA . ILE A 1 83 ? -13.720 1.867 12.865 1.00 98.50 83 ILE A CA 1
ATOM 640 C C . ILE A 1 83 ? -15.026 2.048 13.654 1.00 98.50 83 ILE A C 1
ATOM 642 O O . ILE A 1 83 ? -15.654 1.052 14.014 1.00 98.50 83 ILE A O 1
ATOM 646 N N . ARG A 1 84 ? -15.512 3.282 13.837 1.00 98.12 84 ARG A N 1
ATOM 647 C CA . ARG A 1 84 ? -16.820 3.534 14.474 1.00 98.12 84 ARG A CA 1
ATOM 648 C C . ARG A 1 84 ? -17.980 2.932 13.682 1.00 98.12 84 ARG A C 1
ATOM 650 O O . ARG A 1 84 ? -18.930 2.418 14.270 1.00 98.12 84 ARG A O 1
ATOM 657 N N . ASP A 1 85 ? -17.926 2.980 12.351 1.00 98.06 85 ASP A N 1
ATOM 658 C CA . ASP A 1 85 ? -18.911 2.307 11.494 1.00 98.06 85 ASP A CA 1
ATOM 659 C C . ASP A 1 85 ? -18.910 0.791 11.703 1.00 98.06 85 ASP A C 1
ATOM 661 O O . ASP A 1 85 ? -19.973 0.181 11.831 1.00 98.06 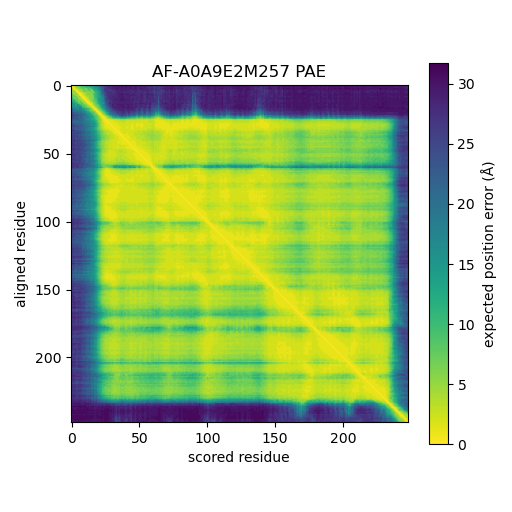85 ASP A O 1
ATOM 665 N N . PHE A 1 86 ? -17.728 0.182 11.767 1.00 98.31 86 PHE A N 1
ATOM 666 C CA . PHE A 1 86 ? -17.575 -1.240 12.056 1.00 98.31 86 PHE A CA 1
ATOM 667 C C . PHE A 1 86 ? -18.179 -1.620 13.409 1.00 98.31 86 PHE A C 1
ATOM 669 O O . PHE A 1 86 ? -18.953 -2.580 13.464 1.00 98.31 86 PHE A O 1
ATOM 676 N N . GLU A 1 87 ? -17.932 -0.841 14.464 1.00 96.94 87 GLU A N 1
ATOM 677 C CA . GLU A 1 87 ? -18.557 -1.068 15.773 1.00 96.94 87 GLU A CA 1
ATOM 678 C C . GLU A 1 87 ? -20.085 -0.992 15.697 1.00 96.94 87 GLU A C 1
ATOM 680 O O . GLU A 1 87 ? -20.775 -1.894 16.179 1.00 96.94 87 GLU A O 1
ATOM 685 N N . ARG A 1 88 ? -20.631 0.038 15.030 1.00 97.06 88 ARG A N 1
ATOM 686 C CA . ARG A 1 88 ? -22.085 0.190 14.835 1.00 97.06 88 ARG A CA 1
ATOM 687 C C . ARG A 1 88 ? -22.710 -0.993 14.095 1.00 97.06 88 ARG A C 1
ATOM 689 O O . ARG A 1 88 ? -23.850 -1.354 14.379 1.00 97.06 88 ARG A O 1
ATOM 696 N N . ASN A 1 89 ? -21.960 -1.622 13.194 1.00 96.38 89 ASN A N 1
ATOM 697 C CA . ASN A 1 89 ? -22.400 -2.781 12.414 1.00 96.38 89 ASN A CA 1
ATOM 698 C C . ASN A 1 89 ? -22.136 -4.133 13.112 1.00 96.38 89 ASN A C 1
ATOM 700 O O . ASN A 1 89 ? -22.410 -5.205 12.552 1.00 96.38 89 ASN A O 1
ATOM 704 N N . GLY A 1 90 ? -21.634 -4.103 14.351 1.00 96.56 90 GLY A N 1
ATOM 705 C CA . GLY A 1 90 ? -21.365 -5.289 15.159 1.00 96.56 90 GLY A CA 1
ATOM 706 C C . GLY A 1 90 ? -20.172 -6.110 14.668 1.00 96.56 90 GLY A C 1
ATOM 707 O O . GLY A 1 90 ? -20.117 -7.315 14.935 1.00 96.56 90 GLY A O 1
ATOM 708 N N . ILE A 1 91 ? -19.246 -5.491 13.927 1.00 97.94 91 ILE A N 1
ATOM 709 C CA . ILE A 1 91 ? -17.922 -6.064 13.675 1.00 97.94 91 ILE A CA 1
ATOM 710 C C . ILE A 1 91 ? -17.194 -6.180 15.019 1.00 97.94 91 ILE A C 1
ATOM 712 O O . ILE A 1 91 ? -17.312 -5.318 15.882 1.00 97.94 91 ILE A O 1
ATOM 716 N N . GLN A 1 92 ? -16.479 -7.284 15.217 1.00 97.31 92 GLN A N 1
ATOM 717 C CA . GLN A 1 92 ? -15.757 -7.569 16.466 1.00 97.31 92 GLN A CA 1
ATOM 718 C C . GLN A 1 92 ? -14.254 -7.720 16.237 1.00 97.31 92 GLN A C 1
ATOM 720 O O . GLN A 1 92 ? -13.453 -7.530 17.153 1.00 97.31 92 GLN A O 1
ATOM 725 N N . LYS A 1 93 ? -13.871 -8.090 15.012 1.00 98.19 93 LYS A N 1
ATOM 726 C CA . LYS A 1 93 ? -12.484 -8.247 14.585 1.00 98.19 93 LYS A CA 1
ATOM 727 C C . LYS A 1 93 ? -12.252 -7.419 13.333 1.00 98.19 93 LYS A C 1
ATOM 729 O O . LYS A 1 93 ? -13.104 -7.409 12.450 1.00 98.19 93 LYS A O 1
ATOM 734 N N . VAL A 1 94 ? -11.093 -6.784 13.225 1.00 98.56 94 VAL A N 1
ATOM 735 C CA . VAL A 1 94 ? -10.701 -6.007 12.047 1.00 98.56 94 VAL A CA 1
ATOM 736 C C . VAL A 1 94 ? -9.355 -6.503 11.550 1.00 98.56 94 VAL A C 1
ATOM 738 O O . VAL A 1 94 ? -8.400 -6.594 12.319 1.00 98.56 94 VAL A O 1
ATOM 741 N N . TYR A 1 95 ? -9.267 -6.801 10.259 1.00 98.31 95 TYR A N 1
ATOM 742 C CA . TYR A 1 95 ? -7.994 -6.941 9.569 1.00 98.31 95 TYR A CA 1
ATOM 743 C C . TYR A 1 95 ? -7.692 -5.625 8.852 1.00 98.31 95 TYR A C 1
ATOM 745 O O . TYR A 1 95 ? -8.392 -5.260 7.910 1.00 98.31 95 TYR A O 1
ATOM 753 N N . ALA A 1 96 ? -6.696 -4.887 9.332 1.00 98.25 96 ALA A N 1
ATOM 754 C CA . ALA A 1 96 ? -6.287 -3.606 8.773 1.00 98.25 96 ALA A CA 1
ATOM 755 C C . ALA A 1 96 ? -5.134 -3.816 7.787 1.00 98.25 96 ALA A C 1
ATOM 757 O O . ALA A 1 96 ? -4.052 -4.222 8.192 1.00 98.25 96 ALA A O 1
ATOM 758 N N . LEU A 1 97 ? -5.348 -3.560 6.500 1.00 96.88 97 LEU A N 1
ATOM 759 C CA . LEU A 1 97 ? -4.374 -3.770 5.435 1.00 96.88 97 LEU A CA 1
ATOM 760 C C . LEU A 1 97 ? -3.869 -2.424 4.886 1.00 96.88 97 LEU A C 1
ATOM 762 O O . LEU A 1 97 ? -4.588 -1.776 4.121 1.00 96.88 97 LEU A O 1
ATOM 766 N N . PRO A 1 98 ? -2.643 -1.997 5.233 1.00 96.00 98 PRO A N 1
ATOM 767 C CA . PRO A 1 98 ? -2.050 -0.793 4.668 1.00 96.00 98 PRO A CA 1
ATOM 768 C C . PRO A 1 98 ? -1.584 -1.038 3.226 1.00 96.00 98 PRO A C 1
ATOM 770 O O . PRO A 1 98 ? -0.625 -1.771 2.977 1.00 96.00 98 PRO A O 1
ATOM 773 N N . ILE A 1 99 ? -2.211 -0.369 2.257 1.00 93.31 99 ILE A N 1
ATOM 774 C CA . ILE A 1 99 ? -1.849 -0.442 0.832 1.00 93.31 99 ILE A CA 1
ATOM 775 C C . ILE A 1 99 ? -0.715 0.530 0.491 1.00 93.31 99 ILE A C 1
ATOM 777 O O . ILE A 1 99 ? -0.851 1.461 -0.298 1.00 93.31 99 ILE A O 1
ATOM 781 N N . PHE A 1 100 ? 0.430 0.297 1.126 1.00 91.12 100 PHE A N 1
ATOM 782 C CA . PHE A 1 100 ? 1.661 1.060 0.948 1.00 91.12 100 PHE A CA 1
ATOM 783 C C . PHE A 1 100 ? 2.697 0.225 0.202 1.00 91.12 100 PHE A C 1
ATOM 785 O O . PHE A 1 100 ? 2.789 -0.986 0.411 1.00 91.12 100 PHE A O 1
ATOM 792 N N . VAL A 1 101 ? 3.503 0.876 -0.644 1.00 86.81 101 VAL A N 1
ATOM 793 C CA . VAL A 1 101 ? 4.504 0.184 -1.471 1.00 86.81 101 VAL A CA 1
ATOM 794 C C . VAL A 1 101 ? 5.546 -0.527 -0.623 1.00 86.81 101 VAL A C 1
ATOM 796 O O . VAL A 1 101 ? 5.840 -1.690 -0.862 1.00 86.81 101 VAL A O 1
ATOM 799 N N . ALA A 1 102 ? 6.086 0.150 0.383 1.00 83.69 102 ALA A N 1
ATOM 800 C CA . ALA A 1 102 ? 7.101 -0.385 1.275 1.00 83.69 102 ALA A CA 1
ATOM 801 C C . ALA A 1 102 ? 6.889 0.156 2.690 1.00 83.69 102 ALA A C 1
ATOM 803 O O . ALA A 1 102 ? 6.086 1.066 2.899 1.00 83.69 102 ALA A O 1
ATOM 804 N N . LEU A 1 103 ? 7.637 -0.396 3.648 1.00 85.62 103 LEU A N 1
ATOM 805 C CA . LEU A 1 103 ? 7.671 0.134 5.006 1.00 85.62 103 LEU A CA 1
ATOM 806 C C . LEU A 1 103 ? 8.168 1.585 5.010 1.00 85.62 103 LEU A C 1
ATOM 808 O O . LEU A 1 103 ? 9.152 1.932 4.351 1.00 85.62 103 LEU A O 1
ATOM 812 N N . SER A 1 104 ? 7.479 2.402 5.792 1.00 87.44 104 SER A N 1
ATOM 813 C CA . SER A 1 104 ? 7.767 3.804 6.078 1.00 87.44 104 SER A CA 1
ATOM 814 C C . SER A 1 104 ? 7.440 4.122 7.541 1.00 87.44 104 SER A C 1
ATOM 816 O O . SER A 1 104 ? 6.869 3.282 8.246 1.00 87.44 104 SER A O 1
ATOM 818 N N . SER A 1 105 ? 7.754 5.344 7.983 1.00 87.44 105 SER A N 1
ATOM 819 C CA . SER A 1 105 ? 7.322 5.869 9.284 1.00 87.44 105 SER A CA 1
ATOM 820 C C . SER A 1 105 ? 5.808 5.739 9.456 1.00 87.44 105 SER A C 1
ATOM 822 O O . SER A 1 105 ? 5.368 5.185 10.457 1.00 87.44 105 SER A O 1
ATOM 824 N N . HIS A 1 106 ? 5.033 6.089 8.423 1.00 89.00 106 HIS A N 1
ATOM 825 C CA . HIS A 1 106 ? 3.575 5.963 8.440 1.00 89.00 106 HIS A CA 1
ATOM 826 C C . HIS A 1 106 ? 3.101 4.546 8.768 1.00 89.00 106 HIS A C 1
ATOM 828 O O . HIS A 1 106 ? 2.210 4.347 9.584 1.00 89.00 106 HIS A O 1
ATOM 834 N N . THR A 1 107 ? 3.701 3.528 8.151 1.00 90.62 107 THR A N 1
ATOM 835 C CA . THR A 1 107 ? 3.272 2.134 8.363 1.00 90.62 107 THR A CA 1
ATOM 836 C C . THR A 1 107 ? 3.792 1.528 9.665 1.00 90.62 107 THR A C 1
ATOM 838 O O . THR A 1 107 ? 3.210 0.563 10.154 1.00 90.62 107 THR A O 1
ATOM 841 N N . LEU A 1 108 ? 4.897 2.056 10.203 1.00 92.44 108 LEU A N 1
ATOM 842 C CA . LEU A 1 108 ? 5.559 1.526 11.399 1.00 92.44 108 LEU A CA 1
ATOM 843 C C . LEU A 1 108 ? 5.098 2.200 12.690 1.00 92.44 108 LEU A C 1
ATOM 845 O O . LEU A 1 108 ? 5.115 1.550 13.732 1.00 92.44 108 LEU A O 1
ATOM 849 N N . PHE A 1 109 ? 4.705 3.471 12.623 1.00 94.94 109 PHE A N 1
ATOM 850 C CA . PHE A 1 109 ? 4.405 4.289 13.793 1.00 94.94 109 PHE A CA 1
ATOM 851 C C . PHE A 1 109 ? 3.005 4.891 13.699 1.00 94.94 109 PHE A C 1
ATOM 853 O O . PHE A 1 109 ? 2.165 4.569 14.536 1.00 94.94 109 PHE A O 1
ATOM 860 N N . ASP A 1 110 ? 2.722 5.669 12.652 1.00 95.94 110 ASP A N 1
ATOM 861 C CA . ASP A 1 110 ? 1.492 6.464 12.571 1.00 95.94 110 ASP A CA 1
ATOM 862 C C . ASP A 1 110 ? 0.246 5.579 12.484 1.00 95.94 110 ASP A C 1
ATOM 864 O O . ASP A 1 110 ? -0.624 5.661 13.338 1.00 95.94 110 ASP A O 1
ATOM 868 N N . ILE A 1 111 ? 0.158 4.666 11.511 1.00 97.56 111 ILE A N 1
ATOM 869 C CA . ILE A 1 111 ? -1.001 3.773 11.348 1.00 97.56 111 ILE A CA 1
ATOM 870 C C . ILE A 1 111 ? -1.217 2.894 12.592 1.00 97.56 111 ILE A C 1
ATOM 872 O O . ILE A 1 111 ? -2.352 2.838 13.076 1.00 97.56 111 ILE A O 1
ATOM 876 N N . PRO A 1 112 ? -0.188 2.225 13.154 1.00 97.81 112 PRO A N 1
ATOM 877 C CA . PRO A 1 112 ? -0.325 1.541 14.437 1.00 97.81 112 PRO A CA 1
ATOM 878 C C . PRO A 1 112 ? -0.834 2.447 15.566 1.00 97.81 112 PRO A C 1
ATOM 880 O O . PRO A 1 112 ? -1.691 2.009 16.333 1.00 97.81 112 PRO A O 1
ATOM 883 N N . ALA A 1 113 ? -0.356 3.692 15.661 1.00 97.62 113 ALA A N 1
ATOM 884 C CA . ALA A 1 113 ? -0.805 4.645 16.674 1.00 97.62 113 ALA A CA 1
ATOM 885 C C . ALA A 1 113 ? -2.256 5.082 16.454 1.00 97.62 113 ALA A C 1
ATOM 887 O O . ALA A 1 113 ? -3.050 5.029 17.389 1.00 97.62 113 ALA A O 1
ATOM 888 N N . ILE A 1 114 ? -2.641 5.415 15.219 1.00 97.94 114 ILE A N 1
ATOM 889 C CA . ILE A 1 114 ? -4.017 5.772 14.853 1.00 97.94 114 ILE A CA 1
ATOM 890 C C . ILE A 1 114 ? -4.976 4.631 15.204 1.00 97.94 114 ILE A C 1
ATOM 892 O O . ILE A 1 114 ? -6.066 4.888 15.701 1.00 97.94 114 ILE A O 1
ATOM 896 N N . LEU A 1 115 ? -4.575 3.373 14.995 1.00 98.12 115 LEU A N 1
ATOM 897 C CA . LEU A 1 115 ? -5.369 2.188 15.343 1.00 98.12 115 LEU A CA 1
ATOM 898 C C . LEU A 1 115 ? -5.377 1.859 16.850 1.00 98.12 115 LEU A C 1
ATOM 900 O O . LEU A 1 115 ? -6.025 0.891 17.244 1.00 98.12 115 LEU A O 1
ATOM 904 N N . GLY A 1 116 ? -4.651 2.609 17.685 1.00 96.88 116 GLY A N 1
ATOM 905 C CA . GLY A 1 116 ? -4.522 2.344 19.122 1.00 96.88 116 GLY A CA 1
ATOM 906 C C . GLY A 1 116 ? -3.655 1.122 19.464 1.00 96.88 116 GLY A C 1
ATOM 907 O O . GLY A 1 116 ? -3.720 0.610 20.579 1.00 96.88 116 GLY A O 1
ATOM 908 N N . LEU A 1 117 ? -2.851 0.632 18.515 1.00 96.69 117 LEU A N 1
ATOM 909 C CA . LEU A 1 117 ? -1.972 -0.538 18.666 1.00 96.69 117 LEU A CA 1
ATOM 910 C C . LEU A 1 117 ? -0.553 -0.173 19.120 1.00 96.69 117 LEU A C 1
ATOM 912 O O . LEU A 1 117 ? 0.218 -1.044 19.523 1.00 96.69 117 LEU A O 1
ATOM 916 N N . TYR A 1 118 ? -0.202 1.105 19.029 1.00 95.88 118 TYR A N 1
ATOM 917 C CA . TYR A 1 118 ? 1.093 1.653 19.398 1.00 95.88 118 TYR A CA 1
ATOM 918 C C . TYR A 1 118 ? 0.884 2.969 20.147 1.00 95.88 118 TYR A C 1
ATOM 920 O O . TYR A 1 118 ? -0.019 3.733 19.818 1.00 95.88 118 TYR A O 1
ATOM 928 N N . ASN A 1 119 ? 1.690 3.219 21.175 1.00 94.31 119 ASN A N 1
ATOM 929 C CA . ASN A 1 119 ? 1.564 4.415 21.999 1.00 94.31 119 ASN A CA 1
ATOM 930 C C . ASN A 1 119 ? 2.949 4.987 22.289 1.00 94.31 119 ASN A C 1
ATOM 932 O O . ASN A 1 119 ? 3.636 4.536 23.207 1.00 94.31 119 ASN A O 1
ATOM 936 N N . ASP A 1 120 ? 3.338 5.966 21.481 1.00 96.81 120 ASP A N 1
ATOM 937 C CA . ASP A 1 120 ? 4.514 6.797 21.695 1.00 96.81 120 ASP A CA 1
ATOM 938 C C . ASP A 1 120 ? 4.069 8.261 21.840 1.00 96.81 120 ASP A C 1
ATOM 940 O O . ASP A 1 120 ? 3.351 8.753 20.966 1.00 96.81 120 ASP A O 1
ATOM 944 N N . PRO A 1 121 ? 4.447 8.964 22.923 1.00 96.31 121 PRO A N 1
ATOM 945 C CA . PRO A 1 121 ? 3.976 10.324 23.172 1.00 96.31 121 PRO A CA 1
ATOM 946 C C . PRO A 1 121 ? 4.311 11.330 22.066 1.00 96.31 121 PRO A C 1
ATOM 948 O O . PRO A 1 121 ? 3.526 12.250 21.840 1.00 96.31 121 PRO A O 1
ATOM 951 N N . GLU A 1 122 ? 5.454 11.185 21.388 1.00 96.19 122 GLU A N 1
ATOM 952 C CA . GLU A 1 122 ? 5.853 12.101 20.316 1.00 96.19 122 GLU A CA 1
ATOM 953 C C . GLU A 1 122 ? 4.992 11.872 19.074 1.00 96.19 122 GLU A C 1
ATOM 955 O O . GLU A 1 122 ? 4.475 12.830 18.497 1.00 96.19 122 GLU A O 1
ATOM 960 N N . VAL A 1 123 ? 4.768 10.603 18.717 1.00 95.69 123 VAL A N 1
ATOM 961 C CA . VAL A 1 123 ? 3.891 10.222 17.599 1.00 95.69 123 VAL A CA 1
ATOM 962 C C . VAL A 1 123 ? 2.452 10.656 17.868 1.00 95.69 123 VAL A C 1
ATOM 964 O O . VAL A 1 123 ? 1.834 11.288 17.018 1.00 95.69 123 VAL A O 1
ATOM 967 N N . VAL A 1 124 ? 1.923 10.390 19.066 1.00 95.31 124 VAL A N 1
ATOM 968 C CA . VAL A 1 124 ? 0.561 10.796 19.455 1.00 95.31 124 VAL A CA 1
ATOM 969 C C . VAL A 1 124 ? 0.397 12.312 19.374 1.00 95.31 124 VAL A C 1
ATOM 971 O O . VAL A 1 124 ? -0.551 12.793 18.759 1.00 95.31 124 VAL A O 1
ATOM 974 N N . GLN A 1 125 ? 1.343 13.076 19.928 1.00 96.25 125 GLN A N 1
ATOM 975 C CA . GLN A 1 125 ? 1.289 14.535 19.866 1.00 96.25 125 GLN A CA 1
ATOM 976 C C . GLN A 1 125 ? 1.353 15.052 18.419 1.00 96.25 125 GLN A C 1
ATOM 978 O O . GLN A 1 125 ? 0.742 16.074 18.102 1.00 96.25 125 GLN A O 1
ATOM 983 N N . GLN A 1 126 ? 2.112 14.392 17.543 1.00 95.50 126 GLN A N 1
ATOM 984 C CA . GLN A 1 126 ? 2.185 14.761 16.131 1.00 95.50 126 GLN A CA 1
ATOM 985 C C . GLN A 1 126 ? 0.845 14.529 15.421 1.00 95.50 126 GLN A C 1
ATOM 987 O O . GLN A 1 126 ? 0.320 15.462 14.815 1.00 95.50 126 GLN A O 1
ATOM 992 N N . LEU A 1 127 ? 0.248 13.347 15.597 1.00 95.50 127 LEU A N 1
ATOM 993 C CA . LEU A 1 127 ? -1.066 13.012 15.041 1.00 95.50 127 LEU A CA 1
ATOM 994 C C . LEU A 1 127 ? -2.153 13.991 15.515 1.00 95.50 127 LEU A C 1
ATOM 996 O O . LEU A 1 127 ? -2.989 14.433 14.727 1.00 95.50 127 LEU A O 1
ATOM 1000 N N . GLU A 1 128 ? -2.118 14.391 16.789 1.00 94.38 128 GLU A N 1
ATOM 1001 C CA . GLU A 1 128 ? -3.031 15.400 17.337 1.00 94.38 128 GLU A CA 1
ATOM 1002 C C . GLU A 1 128 ? -2.873 16.764 16.650 1.00 94.38 128 GLU A C 1
ATOM 1004 O O . GLU A 1 128 ? -3.873 17.413 16.332 1.00 94.38 128 GLU A O 1
ATOM 1009 N N . LYS A 1 129 ? -1.635 17.202 16.377 1.00 95.69 129 LYS A N 1
ATOM 1010 C CA . LYS A 1 129 ? -1.367 18.454 15.641 1.00 95.69 129 LYS A CA 1
ATOM 1011 C C . LYS A 1 129 ? -1.874 18.395 14.202 1.00 95.69 129 LYS A C 1
ATOM 1013 O O . LYS A 1 129 ? -2.298 19.418 13.670 1.00 95.69 129 LYS A O 1
ATOM 1018 N N . GLU A 1 130 ? -1.843 17.217 13.591 1.00 93.75 130 GLU A N 1
ATOM 1019 C CA . GLU A 1 130 ? -2.365 16.954 12.245 1.00 93.75 130 GLU A CA 1
ATOM 1020 C C . GLU A 1 130 ? -3.897 16.788 12.227 1.00 93.75 130 GLU A C 1
ATOM 1022 O O . GLU A 1 130 ? -4.505 16.687 11.162 1.00 93.75 130 GLU A O 1
ATOM 1027 N N . GLY A 1 131 ? -4.550 16.824 13.396 1.00 94.75 131 GLY A N 1
ATOM 1028 C CA . GLY A 1 131 ? -6.000 16.681 13.529 1.00 94.75 131 GLY A CA 1
ATOM 1029 C C . GLY A 1 131 ? -6.488 15.243 13.343 1.00 94.75 131 GLY A C 1
ATOM 1030 O O . GLY A 1 131 ? -7.666 15.021 13.047 1.00 94.75 131 GLY A O 1
ATOM 1031 N N . ILE A 1 132 ? -5.602 14.261 13.505 1.00 96.44 132 ILE A N 1
ATOM 1032 C CA . ILE A 1 132 ? -5.901 12.843 13.338 1.00 96.44 132 ILE A CA 1
ATOM 1033 C C . ILE A 1 132 ? -6.387 12.273 14.670 1.00 96.44 132 ILE A C 1
ATOM 1035 O O . ILE A 1 132 ? -5.757 12.417 15.715 1.00 96.44 132 ILE A O 1
ATOM 1039 N N . THR A 1 133 ? -7.541 11.609 14.638 1.00 96.69 133 THR A N 1
ATOM 1040 C CA . THR A 1 133 ? -8.135 10.991 15.829 1.00 96.69 133 THR A CA 1
ATOM 1041 C C . THR A 1 133 ? -7.600 9.578 16.022 1.00 96.69 133 THR A C 1
ATOM 1043 O O . THR A 1 133 ? -7.724 8.741 15.127 1.00 96.69 133 THR A O 1
ATOM 1046 N N . ILE A 1 134 ? -7.062 9.301 17.211 1.00 97.44 134 ILE A N 1
ATOM 1047 C CA . ILE A 1 134 ? -6.687 7.947 17.623 1.00 97.44 134 ILE A CA 1
ATOM 1048 C C . ILE A 1 134 ? -7.946 7.157 17.972 1.00 97.44 134 ILE A C 1
ATOM 1050 O O . ILE A 1 134 ? -8.775 7.584 18.781 1.00 97.44 134 ILE A O 1
ATOM 1054 N N . VAL A 1 135 ? -8.053 5.974 17.381 1.00 97.31 135 VAL A N 1
ATOM 1055 C CA . VAL A 1 135 ? -9.139 5.025 17.589 1.00 97.31 135 VAL A CA 1
ATOM 1056 C C . VAL A 1 135 ? -9.230 4.618 19.058 1.00 97.31 135 VAL A C 1
ATOM 1058 O O . VAL A 1 135 ? -8.249 4.220 19.681 1.00 97.31 135 VAL A O 1
ATOM 1061 N N . GLN A 1 136 ? -10.452 4.642 19.586 1.00 95.31 136 GLN A N 1
ATOM 1062 C CA . GLN A 1 136 ? -10.801 4.087 20.892 1.00 95.31 136 GLN A CA 1
ATOM 1063 C C . GLN A 1 136 ? -11.855 3.000 20.679 1.00 95.31 136 GLN A C 1
ATOM 1065 O O . GLN A 1 136 ? -13.026 3.311 20.475 1.00 95.31 136 GLN A O 1
ATOM 1070 N N . THR A 1 137 ? -11.442 1.731 20.680 1.00 95.94 137 THR A N 1
ATOM 1071 C CA . THR A 1 137 ? -12.329 0.589 20.410 1.00 95.94 137 THR A CA 1
ATOM 1072 C C . THR A 1 137 ? -11.960 -0.627 21.252 1.00 95.94 137 THR A C 1
ATOM 1074 O O . THR A 1 137 ? -10.802 -0.821 21.612 1.00 95.94 137 THR A O 1
ATOM 1077 N N . ASN A 1 138 ? -12.952 -1.479 21.520 1.00 94.94 138 ASN A N 1
ATOM 1078 C CA . ASN A 1 138 ? -12.743 -2.808 22.100 1.00 94.94 138 ASN A CA 1
ATOM 1079 C C . ASN A 1 138 ? -12.618 -3.913 21.031 1.00 94.94 138 ASN A C 1
ATOM 1081 O O . ASN A 1 138 ? -12.461 -5.085 21.379 1.00 94.94 138 ASN A O 1
ATOM 1085 N N . MET A 1 139 ? -12.730 -3.579 19.739 1.00 97.00 139 MET A N 1
ATOM 1086 C CA . MET A 1 139 ? -12.548 -4.548 18.658 1.00 97.00 139 MET A CA 1
ATOM 1087 C C . MET A 1 139 ? -11.107 -5.055 18.608 1.00 97.00 139 MET A C 1
ATOM 1089 O O . MET A 1 139 ? -10.151 -4.310 18.813 1.00 97.00 139 MET A O 1
ATOM 1093 N N . HIS A 1 140 ? -10.937 -6.328 18.260 1.00 97.44 140 HIS A N 1
ATOM 1094 C CA . HIS A 1 140 ? -9.607 -6.883 18.049 1.00 97.44 140 HIS A CA 1
ATOM 1095 C C . HIS A 1 140 ? -9.097 -6.520 16.651 1.00 97.44 140 HIS A C 1
ATOM 1097 O O . HIS A 1 140 ? -9.610 -7.029 15.652 1.00 97.44 140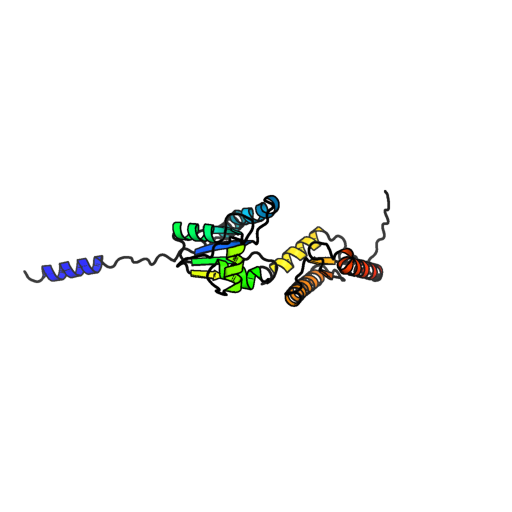 HIS A O 1
ATOM 1103 N N . ILE A 1 141 ? -8.080 -5.662 16.581 1.00 98.44 141 ILE A N 1
ATOM 1104 C CA . ILE A 1 141 ? -7.476 -5.220 15.321 1.00 98.44 141 ILE A CA 1
ATOM 1105 C C . ILE A 1 141 ? -6.174 -5.987 15.075 1.00 98.44 141 ILE A C 1
ATOM 1107 O O . ILE A 1 141 ? -5.277 -6.012 15.913 1.00 98.44 141 ILE A O 1
ATOM 1111 N N . THR A 1 142 ? -6.058 -6.598 13.899 1.00 98.25 142 THR A N 1
ATOM 1112 C CA . THR A 1 142 ? -4.814 -7.175 13.381 1.00 98.25 142 THR A CA 1
ATOM 1113 C C . THR A 1 142 ? -4.312 -6.315 12.230 1.00 98.25 142 THR A C 1
ATOM 1115 O O . THR A 1 142 ? -5.008 -6.164 11.227 1.00 98.25 142 THR A O 1
ATOM 1118 N N . LEU A 1 143 ? -3.097 -5.779 12.355 1.00 97.75 143 LEU A N 1
ATOM 1119 C CA . LEU A 1 143 ? -2.437 -5.045 11.279 1.00 97.75 143 LEU A CA 1
ATOM 1120 C C . LEU A 1 143 ? -1.736 -6.020 10.321 1.00 97.75 143 LEU A C 1
ATOM 1122 O O . LEU A 1 143 ? -0.893 -6.824 10.720 1.00 97.75 143 LEU A O 1
ATOM 1126 N N . GLY A 1 144 ? -2.114 -5.952 9.051 1.00 95.81 144 GLY A N 1
ATOM 1127 C CA . GLY A 1 144 ? -1.504 -6.671 7.946 1.00 95.81 144 GLY A CA 1
ATOM 1128 C C . GLY A 1 144 ? -0.193 -6.034 7.473 1.00 95.81 144 GLY A C 1
ATOM 1129 O O . GLY A 1 144 ? 0.175 -4.936 7.892 1.00 95.81 144 GLY A O 1
ATOM 1130 N N . PRO A 1 145 ? 0.544 -6.726 6.594 1.00 93.19 145 PRO A N 1
ATOM 1131 C CA . PRO A 1 145 ? 1.773 -6.198 6.018 1.00 93.19 145 PRO A CA 1
ATOM 1132 C C . PRO A 1 145 ? 1.495 -5.109 4.970 1.00 93.19 145 PRO A C 1
ATOM 1134 O O . PRO A 1 145 ? 0.381 -4.977 4.471 1.00 93.19 145 PRO A O 1
ATOM 1137 N N . THR A 1 146 ? 2.544 -4.391 4.569 1.00 91.88 146 THR A N 1
ATOM 1138 C CA . THR A 1 146 ? 2.536 -3.560 3.356 1.00 91.88 146 THR A CA 1
ATOM 1139 C C . THR A 1 146 ? 2.593 -4.422 2.091 1.00 91.88 146 THR A C 1
ATOM 1141 O O . THR A 1 146 ? 2.945 -5.605 2.144 1.00 91.88 146 THR A O 1
ATOM 1144 N N . LEU A 1 147 ? 2.336 -3.820 0.927 1.00 90.12 147 LEU A N 1
ATOM 1145 C CA . LEU A 1 147 ? 2.324 -4.517 -0.366 1.00 90.12 147 LEU A CA 1
ATOM 1146 C C . LEU A 1 147 ? 3.706 -5.037 -0.803 1.00 90.12 147 LEU A C 1
ATOM 1148 O O . LEU A 1 147 ? 3.792 -5.910 -1.661 1.00 90.12 147 LEU A O 1
ATOM 1152 N N . SER A 1 148 ? 4.804 -4.549 -0.208 1.00 86.12 148 SER A N 1
ATOM 1153 C CA . SER A 1 148 ? 6.152 -5.088 -0.466 1.00 86.12 148 SER A CA 1
ATOM 1154 C C . SER A 1 148 ? 6.322 -6.533 0.003 1.00 86.12 148 SER A C 1
ATOM 1156 O O . SER A 1 148 ? 7.256 -7.218 -0.435 1.00 86.12 148 SER A O 1
ATOM 1158 N N . LYS A 1 149 ? 5.463 -7.004 0.917 1.00 86.56 149 LYS A N 1
ATOM 1159 C CA . LYS A 1 149 ? 5.461 -8.396 1.356 1.00 86.56 149 LYS A CA 1
ATOM 1160 C C . LYS A 1 149 ? 4.702 -9.245 0.334 1.00 86.56 149 LYS A C 1
ATOM 1162 O O . LYS A 1 149 ? 3.499 -9.090 0.174 1.00 86.56 149 LYS A O 1
ATOM 1167 N N . GLY A 1 150 ? 5.411 -10.176 -0.297 1.00 88.06 150 GLY A N 1
ATOM 1168 C CA . GLY A 1 150 ? 4.889 -10.995 -1.394 1.00 88.06 150 GLY A CA 1
ATOM 1169 C C . GLY A 1 150 ? 5.399 -10.526 -2.756 1.00 88.06 150 GLY A C 1
ATOM 1170 O O . GLY A 1 150 ? 6.369 -9.768 -2.836 1.00 88.06 150 GLY A O 1
ATOM 1171 N N . ASP A 1 151 ? 4.744 -11.000 -3.807 1.00 90.50 151 ASP A N 1
ATOM 1172 C CA . ASP A 1 151 ? 5.117 -10.885 -5.221 1.00 90.50 151 ASP A CA 1
ATOM 1173 C C . ASP A 1 151 ? 4.254 -9.887 -6.012 1.00 90.50 151 ASP A C 1
ATOM 1175 O O . ASP A 1 151 ? 4.492 -9.687 -7.197 1.00 90.50 151 ASP A O 1
ATOM 1179 N N . VAL A 1 152 ? 3.310 -9.189 -5.367 1.00 91.75 152 VAL A N 1
ATOM 1180 C CA . VAL A 1 152 ? 2.394 -8.240 -6.034 1.00 91.75 152 VAL A CA 1
ATOM 1181 C C . VAL A 1 152 ? 3.138 -7.231 -6.915 1.00 91.75 152 VAL A C 1
ATOM 1183 O O . VAL A 1 152 ? 2.769 -7.038 -8.068 1.00 91.75 152 VAL A O 1
ATOM 1186 N N . PHE A 1 153 ? 4.206 -6.602 -6.413 1.00 92.81 153 PHE A N 1
ATOM 1187 C CA . PHE A 1 153 ? 4.997 -5.672 -7.230 1.00 92.81 153 PHE A CA 1
ATOM 1188 C C . PHE A 1 153 ? 5.818 -6.358 -8.313 1.00 92.81 153 PHE A C 1
ATOM 1190 O O . PHE A 1 153 ? 6.088 -5.742 -9.339 1.00 92.81 153 PHE A O 1
ATOM 1197 N N . ASP A 1 154 ? 6.221 -7.602 -8.093 1.00 94.06 154 ASP A N 1
ATOM 1198 C CA . ASP A 1 154 ? 7.009 -8.350 -9.061 1.00 94.06 154 ASP A CA 1
ATOM 1199 C C . ASP A 1 154 ? 6.127 -8.642 -10.292 1.00 94.06 154 ASP A C 1
ATOM 1201 O O . ASP A 1 154 ? 6.533 -8.354 -11.418 1.00 94.06 154 ASP A O 1
ATOM 1205 N N . GLU A 1 155 ? 4.884 -9.087 -10.070 1.00 95.44 155 GLU A N 1
ATOM 1206 C CA . GLU A 1 155 ? 3.878 -9.324 -11.116 1.00 95.44 155 GLU A CA 1
ATOM 1207 C C . GLU A 1 155 ? 3.393 -8.028 -11.777 1.00 95.44 155 GLU A C 1
ATOM 1209 O O . GLU A 1 155 ? 3.459 -7.899 -12.997 1.00 95.44 155 GLU A O 1
ATOM 1214 N N . VAL A 1 156 ? 2.986 -7.020 -10.994 1.00 94.50 156 VAL A N 1
ATOM 1215 C CA . VAL A 1 156 ? 2.478 -5.753 -11.553 1.00 94.50 156 VAL A CA 1
ATOM 1216 C C . VAL A 1 156 ? 3.535 -5.071 -12.421 1.00 94.50 156 VAL A C 1
ATOM 1218 O O . VAL A 1 156 ? 3.222 -4.568 -13.498 1.00 94.50 156 VAL A O 1
ATOM 1221 N N . MET A 1 157 ? 4.798 -5.049 -11.985 1.00 96.06 157 MET A N 1
ATOM 1222 C CA . MET A 1 157 ? 5.866 -4.438 -12.778 1.00 96.06 157 MET A CA 1
ATOM 1223 C C . MET A 1 157 ? 6.206 -5.270 -14.016 1.00 96.06 157 MET A C 1
ATOM 1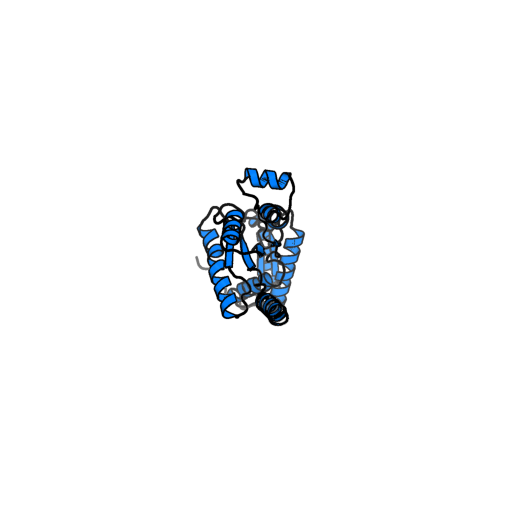225 O O . MET A 1 157 ? 6.492 -4.692 -15.064 1.00 96.06 157 MET A O 1
ATOM 1229 N N . LEU A 1 158 ? 6.151 -6.602 -13.928 1.00 96.31 158 LEU A N 1
ATOM 1230 C CA . LEU A 1 158 ? 6.317 -7.478 -15.086 1.00 96.31 158 LEU A CA 1
ATOM 1231 C C . LEU A 1 158 ? 5.231 -7.232 -16.139 1.00 96.31 158 LEU A C 1
ATOM 1233 O O . LEU A 1 158 ? 5.558 -7.125 -17.321 1.00 96.31 158 LEU A O 1
ATOM 1237 N N . ASP A 1 159 ? 3.974 -7.097 -15.722 1.00 96.94 159 ASP A N 1
ATOM 1238 C CA . ASP A 1 159 ? 2.862 -6.802 -16.625 1.00 96.94 159 ASP A CA 1
ATOM 1239 C C . ASP A 1 159 ? 3.067 -5.458 -17.329 1.00 96.94 159 ASP A C 1
ATOM 1241 O O . ASP A 1 159 ? 2.987 -5.392 -18.555 1.00 96.94 159 ASP A O 1
ATOM 1245 N N . ARG A 1 160 ? 3.476 -4.411 -16.596 1.00 96.19 160 ARG A N 1
ATOM 1246 C CA . ARG A 1 160 ? 3.819 -3.112 -17.206 1.00 96.19 160 ARG A CA 1
ATOM 1247 C C . ARG A 1 160 ? 4.963 -3.205 -18.205 1.00 96.19 160 ARG A C 1
ATOM 1249 O O . ARG A 1 160 ? 4.913 -2.569 -19.252 1.00 96.19 160 ARG A O 1
ATOM 1256 N N . VAL A 1 161 ? 5.994 -3.991 -17.907 1.00 95.50 161 VAL A N 1
ATOM 1257 C CA . VAL A 1 161 ? 7.094 -4.196 -18.855 1.00 95.50 161 VAL A CA 1
ATOM 1258 C C . VAL A 1 161 ? 6.604 -4.926 -20.102 1.00 95.50 161 VAL A C 1
ATOM 1260 O O . VAL A 1 161 ? 6.967 -4.524 -21.199 1.00 95.50 161 VAL A O 1
ATOM 1263 N N . ARG A 1 162 ? 5.757 -5.950 -19.972 1.00 94.88 162 ARG A N 1
ATOM 1264 C CA . ARG A 1 162 ? 5.197 -6.685 -21.120 1.00 94.88 162 ARG A CA 1
ATOM 1265 C C . ARG A 1 162 ? 4.272 -5.837 -21.988 1.00 94.88 162 ARG A C 1
ATOM 1267 O O . ARG A 1 162 ? 4.254 -6.032 -23.195 1.00 94.88 162 ARG A O 1
ATOM 1274 N N . GLU A 1 163 ? 3.526 -4.912 -21.390 1.00 95.38 163 GLU A N 1
ATOM 1275 C CA . GLU A 1 163 ? 2.682 -3.960 -22.123 1.00 95.38 163 GLU A CA 1
ATOM 1276 C C . GLU A 1 163 ? 3.505 -2.987 -22.983 1.00 95.38 163 GLU A C 1
ATOM 1278 O O . GLU A 1 163 ? 3.032 -2.535 -24.023 1.00 95.38 163 GLU A O 1
ATOM 1283 N N . LEU A 1 164 ? 4.724 -2.653 -22.546 1.00 92.56 164 LEU A N 1
ATOM 1284 C CA . LEU A 1 164 ? 5.587 -1.656 -23.191 1.00 92.56 164 LEU A CA 1
ATOM 1285 C C . LEU A 1 164 ? 6.655 -2.2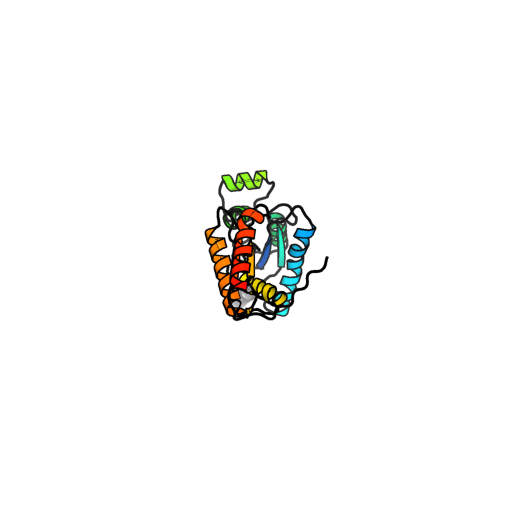66 -24.109 1.00 92.56 164 LEU A C 1
ATOM 1287 O O . LEU A 1 164 ? 7.087 -1.620 -25.061 1.00 92.56 164 LEU A O 1
ATOM 1291 N N . SER A 1 165 ? 7.119 -3.473 -23.792 1.00 92.75 165 SER A N 1
ATOM 1292 C CA . SER A 1 165 ? 8.221 -4.146 -24.474 1.00 92.75 165 SER A CA 1
ATOM 1293 C C . SER A 1 165 ? 7.775 -4.737 -25.807 1.00 92.75 165 SER A C 1
ATOM 1295 O O . SER A 1 165 ? 6.734 -5.385 -25.900 1.00 92.75 165 SER A O 1
ATOM 1297 N N . THR A 1 166 ? 8.594 -4.553 -26.841 1.00 91.50 166 THR A N 1
ATOM 1298 C CA . THR A 1 166 ? 8.344 -5.113 -28.181 1.00 91.50 166 THR A CA 1
ATOM 1299 C C . THR A 1 166 ? 9.476 -6.015 -28.657 1.00 91.50 166 THR A C 1
ATOM 1301 O O . THR A 1 166 ? 9.227 -6.984 -29.373 1.00 91.50 166 THR A O 1
ATOM 1304 N N . ALA A 1 167 ? 10.707 -5.735 -28.225 1.00 89.88 167 ALA A N 1
ATOM 1305 C CA . ALA A 1 167 ? 11.901 -6.510 -28.537 1.00 89.88 167 ALA A CA 1
ATOM 1306 C C . ALA A 1 167 ? 12.778 -6.655 -27.275 1.00 89.88 167 ALA A C 1
ATOM 1308 O O . ALA A 1 167 ? 13.770 -5.932 -27.127 1.00 89.88 167 ALA A O 1
ATOM 1309 N N . PRO A 1 168 ? 12.417 -7.572 -26.350 1.00 87.88 168 PRO A N 1
ATOM 1310 C CA . PRO A 1 168 ? 13.039 -7.704 -25.026 1.00 87.88 168 PRO A CA 1
ATOM 1311 C C . PRO A 1 168 ? 14.560 -7.897 -25.044 1.00 87.88 168 PRO A C 1
ATOM 1313 O O . PRO A 1 168 ? 15.264 -7.501 -24.121 1.00 87.88 168 PRO A O 1
ATOM 1316 N N . ASP A 1 169 ? 15.081 -8.512 -26.097 1.00 85.38 169 ASP A N 1
ATOM 1317 C CA . ASP A 1 169 ? 16.504 -8.762 -26.300 1.00 85.38 169 ASP A CA 1
ATOM 1318 C C . ASP A 1 169 ? 17.301 -7.472 -26.592 1.00 85.38 169 ASP A C 1
ATOM 1320 O O . ASP A 1 169 ? 18.502 -7.407 -26.316 1.00 85.38 169 ASP A O 1
ATOM 1324 N N . SER A 1 170 ? 16.632 -6.434 -27.108 1.00 83.75 170 SER A N 1
ATOM 1325 C CA . SER A 1 170 ? 17.218 -5.149 -27.524 1.00 83.75 170 SER A CA 1
ATOM 1326 C C . SER A 1 170 ? 16.942 -3.987 -26.573 1.00 83.75 170 SER A C 1
ATOM 1328 O O . SER A 1 170 ? 17.463 -2.881 -26.743 1.00 83.75 170 SER A O 1
ATOM 1330 N N . GLU A 1 171 ? 16.110 -4.233 -25.569 1.00 88.81 171 GLU A N 1
ATOM 1331 C CA . GLU A 1 171 ? 15.582 -3.220 -24.673 1.00 88.81 171 GLU A CA 1
ATOM 1332 C C . GLU A 1 171 ? 16.288 -3.255 -23.312 1.00 88.81 171 GLU A C 1
ATOM 1334 O O . GLU A 1 171 ? 16.971 -4.208 -22.932 1.00 88.81 171 GLU A O 1
ATOM 1339 N N . GLY A 1 172 ? 16.137 -2.169 -22.560 1.00 92.50 172 GLY A N 1
ATOM 1340 C CA . GLY A 1 172 ? 16.562 -2.083 -21.171 1.00 92.50 172 GLY A CA 1
ATOM 1341 C C . GLY A 1 172 ? 15.499 -1.361 -20.361 1.00 92.50 172 GLY A C 1
ATOM 1342 O O . GLY A 1 172 ? 14.836 -0.455 -20.864 1.00 92.50 172 GLY A O 1
ATOM 1343 N N . VAL A 1 173 ? 15.337 -1.754 -19.102 1.00 95.19 173 VAL A N 1
ATOM 1344 C CA . VAL A 1 173 ? 14.337 -1.178 -18.198 1.00 95.19 173 VAL A CA 1
ATOM 1345 C C . VAL A 1 173 ? 15.044 -0.391 -17.106 1.00 95.19 173 VAL A C 1
ATOM 1347 O O . VAL A 1 173 ? 15.994 -0.869 -16.488 1.00 95.19 173 VAL A O 1
ATOM 1350 N N . VAL A 1 174 ? 14.561 0.820 -16.845 1.00 95.56 174 VAL A N 1
ATOM 1351 C CA . VAL A 1 174 ? 14.950 1.598 -15.666 1.00 95.56 174 VAL A CA 1
ATOM 1352 C C . VAL A 1 174 ? 13.699 1.896 -14.858 1.00 95.56 174 VAL A C 1
ATOM 1354 O O . VAL A 1 174 ? 12.782 2.550 -15.347 1.00 95.56 174 VAL A O 1
ATOM 1357 N N . ILE A 1 175 ? 13.663 1.417 -13.617 1.00 95.75 175 ILE A N 1
ATOM 1358 C CA . ILE A 1 175 ? 12.568 1.685 -12.685 1.00 95.75 175 ILE A CA 1
ATOM 1359 C C . ILE A 1 175 ? 12.878 2.983 -11.940 1.00 95.75 175 ILE A C 1
ATOM 1361 O O . ILE A 1 175 ? 13.866 3.074 -11.212 1.00 95.75 175 ILE A O 1
ATOM 1365 N N . LEU A 1 176 ? 12.027 3.992 -12.106 1.00 94.38 176 LEU A N 1
ATOM 1366 C CA . LEU A 1 176 ? 12.125 5.246 -11.364 1.00 94.38 176 LEU A CA 1
ATOM 1367 C C . LEU A 1 176 ? 11.200 5.171 -10.153 1.00 94.38 176 LEU A C 1
ATOM 1369 O O . LEU A 1 176 ? 9.982 5.089 -10.296 1.00 94.38 176 LEU A O 1
ATOM 1373 N N . ALA A 1 177 ? 11.785 5.169 -8.962 1.00 92.06 177 ALA A N 1
ATOM 1374 C CA . ALA A 1 177 ? 11.052 5.083 -7.710 1.00 92.06 177 ALA A CA 1
ATOM 1375 C C . ALA A 1 177 ? 11.181 6.384 -6.923 1.00 92.06 177 ALA A C 1
ATOM 1377 O O . ALA A 1 177 ? 12.223 7.033 -6.949 1.00 92.06 177 ALA A O 1
ATOM 1378 N N . HIS A 1 178 ? 10.157 6.720 -6.141 1.00 87.75 178 HIS A N 1
ATOM 1379 C CA . HIS A 1 178 ? 10.261 7.810 -5.174 1.00 87.75 178 HIS A CA 1
ATOM 1380 C C . HIS A 1 178 ? 11.396 7.540 -4.173 1.00 87.75 178 HIS A C 1
ATOM 1382 O O . HIS A 1 178 ? 12.282 8.365 -3.965 1.00 87.75 178 HIS A O 1
ATOM 1388 N N . GLY A 1 179 ? 11.409 6.329 -3.605 1.00 82.81 179 GLY A N 1
ATOM 1389 C CA . GLY A 1 179 ? 12.364 5.938 -2.576 1.00 82.81 179 GLY A CA 1
ATOM 1390 C C . GLY A 1 179 ? 12.083 6.582 -1.222 1.00 82.81 179 GLY A C 1
ATOM 1391 O O . GLY A 1 179 ? 11.057 7.221 -0.996 1.00 82.81 179 GLY A O 1
ATOM 1392 N N . SER A 1 180 ? 13.011 6.380 -0.295 1.00 82.62 180 SER A N 1
ATOM 1393 C CA . SER A 1 180 ? 13.016 7.032 1.011 1.00 82.62 180 SER A CA 1
ATOM 1394 C C . SER A 1 180 ? 14.445 7.076 1.528 1.00 82.62 180 SER A C 1
ATOM 1396 O O . SER A 1 180 ? 15.132 6.055 1.499 1.00 82.62 180 SER A O 1
ATOM 1398 N N . ASN A 1 181 ? 14.884 8.227 2.037 1.00 82.94 181 ASN A N 1
ATOM 1399 C CA . ASN A 1 181 ? 16.216 8.355 2.630 1.00 82.94 181 ASN A CA 1
ATOM 1400 C C . ASN A 1 181 ? 16.353 7.496 3.893 1.00 82.94 181 ASN A C 1
ATOM 1402 O O . ASN A 1 181 ? 17.349 6.795 4.057 1.00 82.94 181 ASN A O 1
ATOM 1406 N N . GLN A 1 182 ? 15.321 7.482 4.738 1.00 86.06 182 GLN A N 1
ATOM 1407 C CA . GLN A 1 182 ? 15.310 6.706 5.978 1.00 86.06 182 GLN A CA 1
ATOM 1408 C C . GLN A 1 182 ? 15.181 5.197 5.723 1.00 86.06 182 GLN A C 1
ATOM 1410 O O . GLN A 1 182 ? 15.799 4.396 6.419 1.00 86.06 182 GLN A O 1
ATOM 1415 N N . PHE A 1 183 ? 14.429 4.798 4.692 1.00 88.12 183 PHE A N 1
ATOM 1416 C CA . PHE A 1 183 ? 14.143 3.388 4.388 1.00 88.12 183 PHE A CA 1
ATOM 1417 C C . PHE A 1 183 ? 14.848 2.883 3.121 1.00 88.12 183 PHE A C 1
ATOM 1419 O O . PHE A 1 183 ? 14.421 1.900 2.508 1.00 88.12 183 PHE A O 1
ATOM 1426 N N . LYS A 1 184 ? 15.956 3.524 2.725 1.00 90.06 184 LYS A N 1
ATOM 1427 C CA . LYS A 1 184 ? 16.696 3.207 1.493 1.00 90.06 184 LYS A CA 1
ATOM 1428 C C . LYS A 1 184 ? 17.050 1.718 1.353 1.00 90.06 184 LYS A C 1
ATOM 1430 O O . LYS A 1 184 ? 16.835 1.179 0.269 1.00 90.06 184 LYS A O 1
ATOM 1435 N N . PRO A 1 185 ? 17.525 1.000 2.395 1.00 91.56 185 PRO A N 1
ATOM 1436 C CA . PRO A 1 185 ? 17.830 -0.429 2.269 1.00 91.56 185 PRO A CA 1
ATOM 1437 C C . PRO A 1 185 ? 16.614 -1.298 1.909 1.00 91.56 185 PRO A C 1
ATOM 1439 O O . PRO A 1 185 ? 16.747 -2.243 1.127 1.00 91.56 185 PRO A O 1
ATOM 1442 N N . ILE A 1 186 ? 15.430 -0.962 2.432 1.00 89.69 186 ILE A N 1
ATOM 1443 C CA . ILE A 1 186 ? 14.179 -1.687 2.162 1.00 89.69 186 ILE A CA 1
ATOM 1444 C C . ILE A 1 186 ? 13.782 -1.490 0.699 1.00 89.69 186 ILE A C 1
ATOM 1446 O O . ILE A 1 186 ? 13.548 -2.462 -0.018 1.00 89.69 186 ILE A O 1
ATOM 1450 N N . TRP A 1 187 ? 13.803 -0.241 0.233 1.00 91.69 187 TRP A N 1
ATOM 1451 C CA . TRP A 1 187 ? 13.534 0.098 -1.161 1.00 91.69 187 TRP A CA 1
ATOM 1452 C C . TRP A 1 187 ? 14.527 -0.547 -2.130 1.00 91.69 187 TRP A C 1
ATOM 1454 O O . TRP A 1 187 ? 14.115 -1.132 -3.127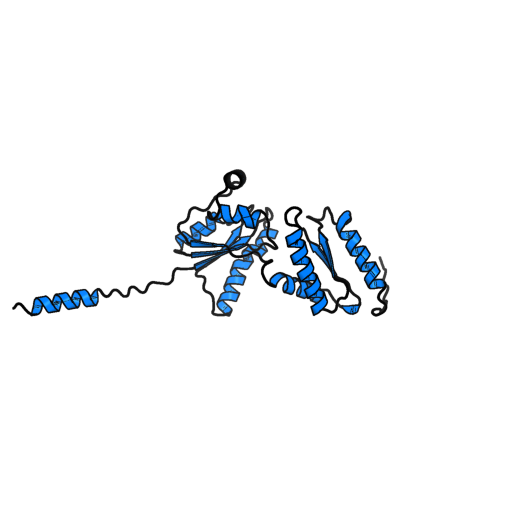 1.00 91.69 187 TRP A O 1
ATOM 1464 N N . CYS A 1 188 ? 15.827 -0.510 -1.826 1.00 93.19 188 CYS A N 1
ATOM 1465 C CA . CYS A 1 188 ? 16.846 -1.185 -2.631 1.00 93.19 188 CYS A CA 1
ATOM 1466 C C . CYS A 1 188 ? 16.598 -2.695 -2.722 1.00 93.19 188 CYS A C 1
ATOM 1468 O O . CYS A 1 188 ? 16.819 -3.288 -3.773 1.00 93.19 188 CYS A O 1
ATOM 1470 N N . THR A 1 189 ? 16.164 -3.328 -1.631 1.00 93.19 189 THR A N 1
ATOM 1471 C CA . THR A 1 189 ? 15.869 -4.768 -1.613 1.00 93.19 189 THR A CA 1
ATOM 1472 C C . THR A 1 189 ? 14.661 -5.089 -2.487 1.00 93.19 189 THR A C 1
ATOM 1474 O O . THR A 1 189 ? 14.737 -5.997 -3.313 1.00 93.19 189 THR A O 1
ATOM 1477 N N . LEU A 1 190 ? 13.584 -4.306 -2.363 1.00 92.94 190 LEU A N 1
ATOM 1478 C CA . LEU A 1 190 ? 12.389 -4.430 -3.196 1.00 92.94 190 LEU A CA 1
ATOM 1479 C C . LEU A 1 190 ? 12.724 -4.258 -4.684 1.00 92.94 190 LEU A C 1
ATOM 1481 O O . LEU A 1 190 ? 12.414 -5.132 -5.488 1.00 92.94 190 LEU A O 1
ATOM 1485 N N . LEU A 1 191 ? 13.409 -3.172 -5.048 1.00 95.19 191 LEU A N 1
ATOM 1486 C CA . LEU A 1 191 ? 13.718 -2.876 -6.446 1.00 95.19 191 LEU A CA 1
ATOM 1487 C C . LEU A 1 191 ? 14.681 -3.896 -7.054 1.00 95.19 191 LEU A C 1
ATOM 1489 O O . LEU A 1 191 ? 14.442 -4.338 -8.167 1.00 95.19 191 LEU A O 1
ATOM 1493 N N . ARG A 1 192 ? 15.701 -4.365 -6.322 1.00 95.81 192 ARG A N 1
ATOM 1494 C CA . ARG A 1 192 ? 16.581 -5.445 -6.812 1.00 95.81 192 ARG A CA 1
ATOM 1495 C C . ARG A 1 192 ? 15.826 -6.744 -7.066 1.00 95.81 192 ARG A C 1
ATOM 1497 O O . ARG A 1 192 ? 16.127 -7.429 -8.046 1.00 95.81 192 ARG A O 1
ATOM 1504 N N . ARG A 1 193 ? 14.870 -7.088 -6.197 1.00 95.50 193 ARG A N 1
ATOM 1505 C CA . ARG A 1 193 ? 14.011 -8.265 -6.375 1.00 95.50 193 ARG A CA 1
ATOM 1506 C C . ARG A 1 193 ? 13.182 -8.127 -7.650 1.00 95.50 193 ARG A C 1
ATOM 1508 O O . ARG A 1 193 ? 13.272 -9.001 -8.506 1.00 95.50 193 ARG A O 1
ATOM 1515 N N . ILE A 1 194 ? 12.484 -7.001 -7.811 1.00 95.88 194 ILE A N 1
ATOM 1516 C CA . ILE A 1 194 ? 11.683 -6.694 -9.005 1.00 95.88 194 ILE A CA 1
ATOM 1517 C C . ILE A 1 194 ? 12.554 -6.721 -10.269 1.00 95.88 194 ILE A C 1
ATOM 1519 O O . ILE A 1 194 ? 12.201 -7.382 -11.240 1.00 95.88 194 ILE A O 1
ATOM 1523 N N . SER A 1 195 ? 13.720 -6.065 -10.259 1.00 95.75 195 SER A N 1
ATOM 1524 C CA . SER A 1 195 ? 14.639 -6.045 -11.403 1.00 95.75 195 SER A CA 1
ATOM 1525 C C . SER A 1 195 ? 15.073 -7.452 -11.810 1.00 95.75 195 SER A C 1
ATOM 1527 O O . SER A 1 195 ? 15.018 -7.800 -12.988 1.00 95.75 195 SER A O 1
ATOM 1529 N N . SER A 1 196 ? 15.445 -8.282 -10.831 1.00 95.56 196 SER A N 1
ATOM 1530 C C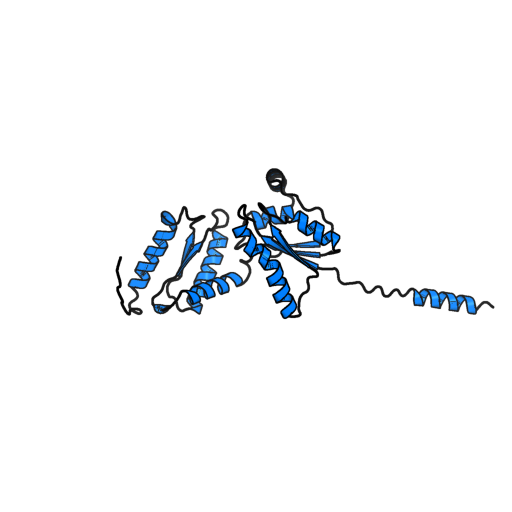A . SER A 1 196 ? 15.841 -9.674 -11.076 1.00 95.56 196 SER A CA 1
ATOM 1531 C C . SER A 1 196 ? 14.679 -10.500 -11.632 1.00 95.56 196 SER A C 1
ATOM 1533 O O . SER A 1 196 ? 14.875 -11.303 -12.543 1.00 95.56 196 SER A O 1
ATOM 1535 N N . TYR A 1 197 ? 13.470 -10.282 -11.109 1.00 96.00 197 TYR A N 1
ATOM 1536 C CA . TYR A 1 197 ? 12.258 -10.955 -11.562 1.00 96.00 197 TYR A CA 1
ATOM 1537 C C . TYR A 1 197 ? 11.925 -10.616 -13.018 1.00 96.00 197 TYR A C 1
ATOM 1539 O O . TYR A 1 197 ? 11.729 -11.522 -13.828 1.00 96.00 197 TYR A O 1
ATOM 1547 N N . ILE A 1 198 ? 11.946 -9.327 -13.373 1.00 95.75 198 ILE A N 1
ATOM 1548 C CA . ILE A 1 198 ? 11.714 -8.856 -14.743 1.00 95.75 198 ILE A CA 1
ATOM 1549 C C . ILE A 1 198 ? 12.741 -9.474 -15.689 1.00 95.75 198 ILE A C 1
ATOM 1551 O O . ILE A 1 198 ? 12.343 -10.140 -16.641 1.00 95.75 198 ILE A O 1
ATOM 1555 N N . SER A 1 199 ? 14.043 -9.330 -15.404 1.00 93.62 199 SER A N 1
ATOM 1556 C CA . SER A 1 199 ? 15.100 -9.907 -16.246 1.00 93.62 199 SER A CA 1
ATOM 1557 C C . SER A 1 199 ? 14.901 -11.406 -16.475 1.00 93.62 199 SER A C 1
ATOM 1559 O O . SER A 1 199 ? 15.006 -11.875 -17.608 1.00 93.62 199 SER A O 1
ATOM 1561 N N . ALA A 1 200 ? 14.560 -12.159 -15.425 1.00 94.44 200 ALA A N 1
ATOM 1562 C CA . ALA A 1 200 ? 14.344 -13.599 -15.528 1.00 94.44 200 ALA A CA 1
ATOM 1563 C C . ALA A 1 200 ? 13.103 -13.975 -16.358 1.00 94.44 200 ALA A C 1
ATOM 1565 O O . ALA A 1 200 ? 13.091 -15.031 -16.989 1.00 94.44 200 ALA A O 1
ATOM 1566 N N . LYS A 1 201 ? 12.050 -13.149 -16.349 1.00 95.88 201 LYS A N 1
ATOM 1567 C CA . LYS A 1 201 ? 10.760 -13.450 -16.992 1.00 95.88 201 LYS A CA 1
ATOM 1568 C C . LYS A 1 201 ? 10.617 -12.904 -18.410 1.00 95.88 201 LYS A C 1
ATOM 1570 O O . LYS A 1 201 ? 9.774 -13.413 -19.147 1.00 95.88 201 LYS A O 1
ATOM 1575 N N . THR A 1 202 ? 11.391 -11.887 -18.783 1.00 92.81 202 THR A N 1
ATOM 1576 C CA . THR A 1 202 ? 11.311 -11.245 -20.107 1.00 92.81 202 THR A CA 1
ATOM 1577 C C . THR A 1 202 ? 12.524 -11.522 -20.988 1.00 92.81 202 THR A C 1
ATOM 1579 O O . THR A 1 202 ? 12.417 -11.412 -22.204 1.00 92.81 202 THR A O 1
ATOM 1582 N N . GLY A 1 203 ? 13.674 -11.877 -20.403 1.00 89.38 203 GLY A N 1
ATOM 1583 C CA . GLY A 1 203 ? 14.943 -11.971 -21.128 1.00 89.38 203 GLY A CA 1
ATOM 1584 C C . GLY A 1 203 ? 15.643 -10.622 -21.338 1.00 89.38 203 GLY A C 1
ATOM 1585 O O . GLY A 1 203 ? 16.708 -10.589 -21.951 1.00 89.38 203 GLY A O 1
ATOM 1586 N N . ILE A 1 204 ? 15.094 -9.526 -20.798 1.00 90.69 204 ILE A N 1
ATOM 1587 C CA . ILE A 1 204 ? 15.727 -8.203 -20.837 1.00 90.69 204 ILE A CA 1
ATOM 1588 C C . ILE A 1 204 ? 17.046 -8.243 -20.060 1.00 90.69 204 ILE A C 1
ATOM 1590 O O . ILE A 1 204 ? 17.077 -8.417 -18.835 1.00 90.69 204 ILE A O 1
ATOM 1594 N N . CYS A 1 205 ? 18.147 -8.051 -20.791 1.00 85.38 205 CYS A N 1
ATOM 1595 C CA . CYS A 1 205 ? 19.510 -8.191 -20.271 1.00 85.38 205 CYS A CA 1
ATOM 1596 C C . CYS A 1 205 ? 19.938 -7.044 -19.341 1.00 85.38 205 CYS A C 1
ATOM 1598 O O . CYS A 1 205 ? 20.935 -7.178 -18.628 1.00 85.38 205 CYS A O 1
ATOM 1600 N N . TYR A 1 206 ? 19.223 -5.914 -19.349 1.00 90.62 206 TYR A N 1
ATOM 1601 C CA . TYR A 1 206 ? 19.537 -4.768 -18.501 1.00 90.62 206 TYR A CA 1
ATOM 1602 C C . TYR A 1 206 ? 18.293 -4.225 -17.803 1.00 90.62 206 TYR A C 1
ATOM 1604 O O . TYR A 1 206 ? 17.457 -3.573 -18.427 1.00 90.62 206 TYR A O 1
ATOM 1612 N N . VAL A 1 207 ? 18.203 -4.451 -16.494 1.00 94.00 207 VAL A N 1
ATOM 1613 C CA . VAL A 1 207 ? 17.190 -3.837 -15.633 1.00 94.00 207 VAL A CA 1
ATOM 1614 C C . VAL A 1 207 ? 17.891 -3.170 -14.457 1.00 94.00 207 VAL A C 1
ATOM 1616 O O . VAL A 1 207 ? 18.679 -3.804 -13.759 1.00 94.00 207 VAL A O 1
ATOM 1619 N N . ASP A 1 208 ? 17.612 -1.890 -14.250 1.00 94.94 208 ASP A N 1
ATOM 1620 C CA . ASP A 1 208 ? 18.215 -1.070 -13.198 1.00 94.94 208 ASP A CA 1
ATOM 1621 C C . ASP A 1 208 ? 17.161 -0.137 -12.591 1.00 94.94 208 ASP A C 1
ATOM 1623 O O . ASP A 1 208 ? 16.000 -0.135 -13.014 1.00 94.94 208 ASP A O 1
ATOM 1627 N N . PHE A 1 209 ? 17.528 0.647 -11.585 1.00 96.00 209 PHE A N 1
ATOM 1628 C CA . PHE A 1 209 ? 16.601 1.565 -10.935 1.00 96.00 209 PHE A CA 1
ATOM 1629 C C . PHE A 1 209 ? 17.283 2.822 -10.400 1.00 96.00 209 PHE A C 1
ATOM 1631 O O . PHE A 1 209 ? 18.479 2.836 -10.116 1.00 96.00 209 PHE A O 1
A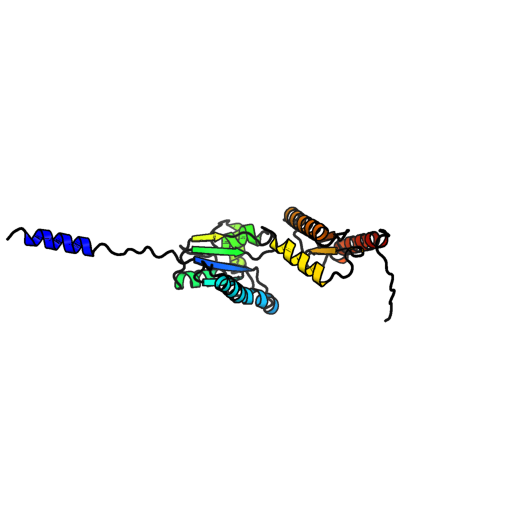TOM 1638 N N . ALA A 1 210 ? 16.494 3.880 -10.222 1.00 94.94 210 ALA A N 1
ATOM 1639 C CA . ALA A 1 210 ? 16.936 5.130 -9.617 1.00 94.94 210 ALA A CA 1
ATOM 1640 C C . ALA A 1 210 ? 15.885 5.672 -8.643 1.00 94.94 210 ALA A C 1
ATOM 1642 O O . ALA A 1 210 ? 14.682 5.476 -8.833 1.00 94.94 210 ALA A O 1
ATOM 1643 N N . PHE A 1 211 ? 16.354 6.378 -7.614 1.00 94.25 211 PHE A N 1
ATOM 1644 C CA . PHE A 1 211 ? 15.492 7.116 -6.696 1.00 94.25 211 PHE A CA 1
ATOM 1645 C C . PHE A 1 211 ? 15.396 8.566 -7.149 1.00 94.25 211 PHE A C 1
ATOM 1647 O O . PHE A 1 211 ? 16.414 9.245 -7.246 1.00 94.25 211 PHE A O 1
ATOM 1654 N N . VAL A 1 212 ? 14.183 9.023 -7.447 1.00 92.44 212 VAL A N 1
ATOM 1655 C CA . VAL A 1 212 ? 13.930 10.355 -8.010 1.00 92.44 212 VAL A CA 1
ATOM 1656 C C . VAL A 1 212 ? 13.070 11.238 -7.110 1.00 92.44 212 VAL A C 1
ATOM 1658 O O . VAL A 1 212 ? 12.749 12.350 -7.518 1.00 92.44 212 VAL A O 1
ATOM 1661 N N . GLU A 1 213 ? 12.717 10.777 -5.903 1.00 87.44 213 GLU A N 1
ATOM 1662 C CA . GLU A 1 213 ? 11.819 11.484 -4.976 1.00 87.44 213 GLU A CA 1
ATOM 1663 C C . GLU A 1 213 ? 10.485 11.814 -5.673 1.00 87.44 213 GLU A C 1
ATOM 1665 O O . GLU A 1 213 ? 9.913 10.956 -6.348 1.00 87.44 213 GLU A O 1
ATOM 1670 N N . MET A 1 214 ? 9.998 13.050 -5.579 1.00 84.25 214 MET A N 1
ATOM 1671 C CA . MET A 1 214 ? 8.839 13.544 -6.333 1.00 84.25 214 MET A CA 1
ATOM 1672 C C . MET A 1 214 ? 9.246 14.092 -7.716 1.00 84.25 214 MET A C 1
ATOM 1674 O O . MET A 1 214 ? 8.586 14.968 -8.270 1.00 84.25 214 MET A O 1
ATOM 1678 N N . GLY A 1 215 ? 10.359 13.605 -8.271 1.00 84.75 215 GLY A N 1
ATOM 1679 C CA . GLY A 1 215 ? 10.925 14.005 -9.559 1.00 84.75 215 GLY A CA 1
ATOM 1680 C C . GLY A 1 215 ? 12.058 15.031 -9.471 1.00 84.75 215 GLY A C 1
ATOM 1681 O O . GLY A 1 215 ? 12.724 15.268 -10.479 1.00 84.75 215 GLY A O 1
ATOM 1682 N N . GLN A 1 216 ? 12.335 15.609 -8.296 1.00 88.94 216 GLN A N 1
ATOM 1683 C CA . GLN A 1 216 ? 13.392 16.620 -8.132 1.00 88.94 216 GLN A CA 1
ATOM 1684 C C . GLN A 1 216 ? 14.773 16.066 -8.493 1.00 88.94 216 GLN A C 1
ATOM 1686 O O . GLN A 1 216 ? 15.591 16.755 -9.102 1.00 88.94 216 GLN A O 1
ATOM 1691 N N . SER A 1 217 ? 14.993 14.794 -8.171 1.00 90.88 217 SER A N 1
ATOM 1692 C CA . SER A 1 217 ? 16.263 14.106 -8.387 1.00 90.88 217 SER A CA 1
ATOM 1693 C C . SER A 1 217 ? 16.306 13.371 -9.736 1.00 90.88 217 SER A C 1
ATOM 1695 O O . SER A 1 217 ? 17.227 12.605 -10.006 1.00 90.88 217 SER A O 1
ATOM 1697 N N . LEU A 1 218 ? 15.340 13.603 -10.639 1.00 90.56 218 LEU A N 1
ATOM 1698 C CA . LEU A 1 218 ? 15.310 12.945 -11.951 1.00 90.56 218 LEU A CA 1
ATOM 1699 C C . LEU A 1 218 ? 16.552 13.262 -12.787 1.00 90.56 218 LEU A C 1
ATOM 1701 O O . LEU A 1 218 ? 17.115 12.368 -13.409 1.00 90.56 218 LEU A O 1
ATOM 1705 N N . ILE A 1 219 ? 16.989 14.521 -12.809 1.00 94.12 219 ILE A N 1
ATOM 1706 C CA . ILE A 1 219 ? 18.142 14.934 -13.620 1.00 94.12 219 ILE A CA 1
ATOM 1707 C C . ILE A 1 219 ? 19.458 14.472 -12.991 1.00 94.12 219 ILE A C 1
ATOM 1709 O O . ILE A 1 219 ? 20.363 14.047 -13.705 1.00 94.12 219 ILE A O 1
ATOM 1713 N N . THR A 1 220 ? 19.570 14.548 -11.667 1.00 93.81 220 THR A N 1
ATOM 1714 C CA . THR A 1 220 ? 20.810 14.258 -10.938 1.00 93.81 220 THR A CA 1
ATOM 1715 C C . THR A 1 220 ? 21.025 12.769 -10.697 1.00 93.81 220 THR A C 1
ATOM 1717 O O . THR A 1 220 ? 22.152 12.308 -10.824 1.00 93.81 220 THR A O 1
ATOM 1720 N N . GLU A 1 221 ? 19.965 12.013 -10.406 1.00 93.12 221 GLU A N 1
ATOM 1721 C CA . GLU A 1 221 ? 20.034 10.590 -10.043 1.00 93.12 221 GLU A CA 1
ATOM 1722 C C . GLU A 1 221 ? 19.432 9.684 -11.128 1.00 93.12 221 GLU A C 1
ATOM 1724 O O . GLU A 1 221 ? 19.987 8.635 -11.452 1.00 93.12 221 GLU A O 1
ATOM 1729 N N . GLY A 1 222 ? 18.318 10.090 -11.747 1.00 93.31 222 GLY A N 1
ATOM 1730 C CA . GLY A 1 222 ? 17.627 9.284 -12.762 1.00 93.31 222 GLY A CA 1
ATOM 1731 C C . GLY A 1 222 ? 18.329 9.261 -14.124 1.00 93.31 222 GLY A C 1
ATOM 1732 O O . GLY A 1 222 ? 18.607 8.195 -14.679 1.00 93.31 222 GLY A O 1
ATOM 1733 N N . ALA A 1 223 ? 18.643 10.435 -14.674 1.00 94.44 223 ALA A N 1
ATOM 1734 C CA . ALA A 1 223 ? 19.224 10.572 -16.007 1.00 94.44 223 ALA A CA 1
ATOM 1735 C C . ALA A 1 223 ? 20.570 9.840 -16.165 1.00 94.44 223 ALA A C 1
ATOM 1737 O O . ALA A 1 223 ? 20.757 9.198 -17.202 1.00 94.44 223 ALA A O 1
ATOM 1738 N N . PRO A 1 224 ? 21.494 9.839 -15.180 1.00 96.38 224 PRO A N 1
ATOM 1739 C CA . PRO A 1 224 ? 22.722 9.054 -15.283 1.00 96.38 224 PRO A CA 1
ATOM 1740 C C . PRO A 1 224 ? 22.472 7.554 -15.463 1.00 96.38 224 PRO A C 1
ATOM 1742 O O . PRO A 1 224 ? 23.134 6.931 -16.295 1.00 96.38 224 PRO A O 1
ATOM 1745 N N . VAL A 1 225 ? 21.498 6.983 -14.744 1.00 94.31 225 VAL A N 1
ATOM 1746 C CA . VAL A 1 225 ? 21.139 5.557 -14.845 1.00 94.31 225 VAL A CA 1
ATOM 1747 C C . VAL A 1 225 ? 20.528 5.252 -16.212 1.00 94.31 225 VAL A C 1
ATOM 1749 O O . VAL A 1 225 ? 20.942 4.303 -16.880 1.00 94.31 225 VAL A O 1
ATOM 1752 N N . ILE A 1 226 ? 19.622 6.109 -16.692 1.00 92.31 226 ILE A N 1
ATOM 1753 C CA . ILE A 1 226 ? 19.011 5.986 -18.026 1.00 92.31 226 ILE A CA 1
ATOM 1754 C C . ILE A 1 226 ? 20.077 6.052 -19.128 1.00 92.31 226 ILE A C 1
ATOM 1756 O O . ILE A 1 226 ? 20.115 5.203 -20.020 1.00 92.31 226 ILE A O 1
ATOM 1760 N N . LEU A 1 227 ? 20.984 7.029 -19.063 1.00 92.56 227 LEU A N 1
ATOM 1761 C CA . LEU A 1 227 ? 22.058 7.187 -20.044 1.00 92.56 227 LEU A CA 1
ATOM 1762 C C . LEU A 1 227 ? 23.058 6.028 -19.994 1.00 92.56 227 LEU A C 1
ATOM 1764 O O . LEU A 1 227 ? 23.588 5.626 -21.033 1.00 92.56 227 LEU A O 1
ATOM 1768 N N . HIS A 1 228 ? 23.334 5.490 -18.805 1.00 90.81 228 HIS A N 1
ATOM 1769 C CA . HIS A 1 228 ? 24.179 4.311 -18.653 1.00 90.81 228 HIS A CA 1
ATOM 1770 C C . HIS A 1 228 ? 23.539 3.078 -19.303 1.00 90.81 228 HIS A C 1
ATOM 1772 O O . HIS A 1 228 ? 24.208 2.388 -20.077 1.00 90.81 228 HIS A O 1
ATOM 1778 N N . MET A 1 229 ? 22.245 2.847 -19.058 1.00 89.75 229 MET A N 1
ATOM 1779 C CA . MET A 1 229 ? 21.470 1.783 -19.699 1.00 89.75 229 MET A CA 1
ATOM 1780 C C . MET A 1 229 ? 21.511 1.917 -21.224 1.00 89.75 229 MET A C 1
ATOM 1782 O O . MET A 1 229 ? 21.935 0.985 -21.905 1.00 89.75 229 MET A O 1
ATOM 1786 N N . ALA A 1 230 ? 21.200 3.105 -21.755 1.00 86.56 230 ALA A N 1
ATOM 1787 C CA . ALA A 1 230 ? 21.159 3.357 -23.195 1.00 86.56 230 ALA A CA 1
ATOM 1788 C C . ALA A 1 230 ? 22.511 3.115 -23.895 1.00 86.56 230 ALA A C 1
ATOM 1790 O O . ALA A 1 230 ? 22.561 2.760 -25.072 1.00 86.56 230 ALA A O 1
ATOM 1791 N N . LYS A 1 231 ? 23.635 3.308 -23.190 1.00 85.81 231 LYS A N 1
ATOM 1792 C CA . LYS A 1 231 ? 24.973 2.972 -23.707 1.00 85.81 231 LYS A CA 1
ATOM 1793 C C . LYS A 1 231 ? 25.226 1.465 -23.726 1.00 85.81 231 LYS A C 1
ATOM 1795 O O . LYS A 1 231 ? 25.901 0.988 -24.636 1.00 85.81 231 LYS A O 1
ATOM 1800 N N . LYS A 1 232 ? 24.731 0.726 -22.730 1.00 78.25 232 LYS A N 1
ATOM 1801 C CA . LYS A 1 232 ? 24.903 -0.730 -22.636 1.00 78.25 232 LYS A CA 1
ATOM 1802 C C . LYS A 1 232 ? 24.041 -1.478 -23.644 1.00 78.25 232 LYS A C 1
ATOM 1804 O O . LYS A 1 232 ? 24.578 -2.336 -24.338 1.00 78.25 232 LYS A O 1
ATOM 1809 N N . THR A 1 233 ? 22.774 -1.101 -23.794 1.00 71.06 233 THR A N 1
ATOM 1810 C CA . THR A 1 233 ? 21.871 -1.704 -24.787 1.00 71.06 233 THR A CA 1
ATOM 1811 C C . THR A 1 233 ? 22.376 -1.492 -26.216 1.00 71.06 233 THR A C 1
ATOM 1813 O O . THR A 1 233 ? 22.344 -2.413 -27.020 1.00 71.06 233 THR A O 1
ATOM 1816 N N . LYS A 1 234 ? 22.993 -0.340 -26.520 1.00 61.81 234 LYS A N 1
ATOM 1817 C CA . LYS A 1 234 ? 23.639 -0.092 -27.826 1.00 61.81 234 LYS A CA 1
ATOM 1818 C C . LYS A 1 234 ? 24.896 -0.933 -28.106 1.00 61.81 234 LYS A C 1
ATOM 1820 O O .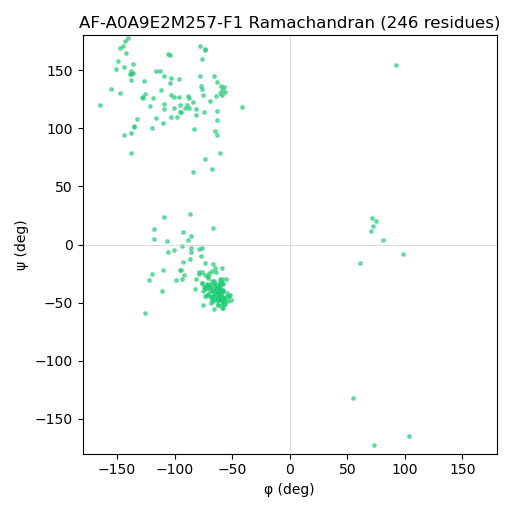 LYS A 1 234 ? 25.277 -1.050 -29.270 1.00 61.81 234 LYS A O 1
ATOM 1825 N N . ARG A 1 235 ? 25.583 -1.449 -27.079 1.00 55.06 235 ARG A N 1
ATOM 1826 C CA . ARG A 1 235 ? 26.898 -2.113 -27.205 1.00 55.06 235 ARG A CA 1
ATOM 1827 C C . ARG A 1 235 ? 26.804 -3.640 -27.314 1.00 55.06 235 ARG A C 1
ATOM 1829 O O . ARG A 1 235 ? 27.746 -4.253 -27.809 1.00 55.06 235 ARG A O 1
ATOM 1836 N N . ASP A 1 236 ? 25.712 -4.258 -26.865 1.00 54.16 236 ASP A N 1
ATOM 1837 C CA . ASP A 1 236 ? 25.514 -5.709 -26.980 1.00 54.16 236 ASP A CA 1
ATOM 1838 C C . ASP A 1 236 ? 24.968 -6.041 -28.386 1.00 54.16 236 ASP A C 1
ATOM 1840 O O . ASP A 1 236 ? 23.795 -5.857 -28.694 1.00 54.16 236 ASP A O 1
ATOM 1844 N N . HIS A 1 237 ? 25.853 -6.475 -29.289 1.00 47.31 237 HIS A N 1
ATOM 1845 C CA . HIS A 1 237 ? 25.595 -6.714 -30.721 1.00 47.31 237 HIS A CA 1
ATOM 1846 C C . HIS A 1 237 ? 24.623 -7.871 -31.042 1.00 47.31 237 HIS A C 1
ATOM 1848 O O . HIS A 1 237 ? 24.551 -8.306 -32.190 1.00 47.31 237 HIS A O 1
ATOM 1854 N N . ARG A 1 238 ? 23.871 -8.386 -30.064 1.00 43.09 238 ARG A N 1
ATOM 1855 C CA . ARG A 1 238 ? 22.846 -9.420 -30.283 1.00 43.09 238 ARG A CA 1
ATOM 1856 C C . ARG A 1 238 ? 21.485 -8.860 -30.695 1.00 43.09 238 ARG A C 1
ATOM 1858 O O . ARG A 1 238 ? 20.615 -9.645 -31.043 1.00 43.09 238 ARG A O 1
ATOM 1865 N N . CYS A 1 239 ? 21.349 -7.535 -30.749 1.00 42.84 239 CYS A N 1
ATOM 1866 C CA . CYS A 1 239 ? 20.080 -6.880 -31.017 1.00 42.84 239 CYS A CA 1
ATOM 1867 C C . CYS A 1 239 ? 20.189 -5.620 -31.858 1.00 42.84 239 CYS A C 1
ATOM 1869 O O . CYS A 1 239 ? 20.358 -4.523 -31.337 1.00 42.84 239 CYS A O 1
ATOM 1871 N N . TRP A 1 240 ? 20.018 -5.777 -33.167 1.00 35.59 240 TRP A N 1
ATOM 1872 C CA . TRP A 1 240 ? 19.573 -4.688 -34.025 1.00 35.59 240 TRP A CA 1
ATOM 1873 C C . TRP A 1 240 ? 18.721 -5.231 -35.172 1.00 35.59 240 TRP A C 1
ATOM 1875 O O . TRP A 1 240 ? 19.180 -6.057 -35.956 1.00 35.59 240 TRP A O 1
ATOM 1885 N N . SER A 1 241 ? 17.555 -4.621 -35.370 1.00 31.89 241 SER A N 1
ATOM 1886 C CA . SER A 1 241 ? 17.249 -4.027 -36.670 1.00 31.89 241 SER A CA 1
ATOM 1887 C C . SER A 1 241 ? 17.105 -2.519 -36.462 1.00 31.89 241 SER A C 1
ATOM 1889 O O . SER A 1 241 ? 16.161 -2.063 -35.819 1.00 31.89 241 SER A O 1
ATOM 1891 N N . LEU A 1 242 ? 18.076 -1.744 -36.958 1.00 28.84 242 LEU A N 1
ATOM 1892 C CA . LEU A 1 242 ? 17.996 -0.285 -37.014 1.00 28.84 242 LEU A CA 1
ATOM 1893 C C . LEU A 1 242 ? 16.771 0.124 -37.840 1.00 28.84 242 LEU A C 1
ATOM 1895 O O . LEU A 1 242 ? 16.651 -0.251 -39.003 1.00 28.84 242 LEU A O 1
ATOM 1899 N N . SER A 1 243 ? 15.930 0.992 -37.294 1.00 25.39 243 SER A N 1
ATOM 1900 C CA . SER A 1 243 ? 15.142 1.924 -38.098 1.00 25.39 243 SER A CA 1
ATOM 1901 C C . SER A 1 243 ? 15.215 3.290 -37.431 1.00 25.39 243 SER A C 1
ATOM 1903 O O . SER A 1 243 ? 14.600 3.545 -36.402 1.00 25.39 243 SER A O 1
ATOM 1905 N N . PHE A 1 244 ? 16.061 4.151 -37.997 1.00 25.80 244 PHE A N 1
ATOM 1906 C CA . PHE A 1 244 ? 16.078 5.576 -37.699 1.00 25.80 244 PHE A CA 1
ATOM 1907 C C . PHE A 1 244 ? 14.810 6.199 -38.275 1.00 25.80 244 PHE A C 1
ATOM 1909 O O . PHE A 1 244 ? 14.631 6.162 -39.487 1.00 25.80 244 PHE A O 1
ATOM 1916 N N . PHE A 1 245 ? 14.006 6.856 -37.444 1.00 23.03 245 PHE A N 1
ATOM 1917 C CA . PHE A 1 245 ? 13.167 7.955 -37.909 1.00 23.03 245 PHE A CA 1
ATOM 1918 C C . PHE A 1 245 ? 13.252 9.112 -36.916 1.00 23.03 245 PHE A C 1
ATOM 1920 O O . PHE A 1 245 ? 12.641 9.116 -35.855 1.00 23.03 245 PHE A O 1
ATOM 1927 N N . TRP A 1 246 ? 14.063 10.099 -37.291 1.00 20.91 246 TRP A N 1
ATOM 1928 C CA . TRP A 1 246 ? 13.792 11.493 -36.969 1.00 20.91 246 TRP A CA 1
ATOM 1929 C C . TRP A 1 246 ? 12.694 11.966 -37.918 1.00 20.91 246 TRP A C 1
ATOM 1931 O O . TRP A 1 246 ? 12.857 11.750 -39.116 1.00 20.91 246 TRP A O 1
ATOM 1941 N N . HIS A 1 247 ? 11.663 12.652 -37.425 1.00 22.77 247 HIS A N 1
ATOM 1942 C CA . HIS A 1 247 ? 11.114 13.853 -38.066 1.00 22.77 247 HIS A CA 1
ATOM 1943 C C . HIS A 1 247 ? 10.211 14.622 -37.089 1.00 22.77 247 HIS A C 1
ATOM 1945 O O . HIS A 1 247 ? 9.224 14.069 -36.622 1.00 22.77 247 HIS A O 1
ATOM 1951 N N . GLN A 1 248 ? 10.639 15.871 -36.856 1.00 28.98 248 GLN A N 1
ATOM 1952 C CA . GLN A 1 248 ? 9.971 17.079 -36.334 1.00 28.98 248 GLN A CA 1
ATOM 1953 C C . GLN A 1 248 ? 9.062 16.972 -35.108 1.00 28.98 248 GLN A C 1
ATOM 1955 O O . GLN A 1 248 ? 7.948 16.424 -35.217 1.00 28.98 248 GLN A O 1
#

Secondary structure (DSSP, 8-state):
--SHHHHHHHHHHHHT------PPPPEEEEEEE---S-HHHHHHHHHHHHHHHHHHHHTT----SEEEEEESSSSSSBHHHHHHHHHHTT--EEEEEE--SS--HIIIIIHHHHTTS---HHHHHHHHHTTPPPP---SEEEEPPPTTSSSHHHHHHHHHHHHH-S-TTT-EEEEEE---STTHHHHHHHHHHHHHHHHHHH--SEEEEEE-TTTTTIIIIIHHHHHHHHHHHTT-TT----------

Solvent-accessible surface area (backbone atoms only — not comparable to full-atom values): 14187 Å² total; per-residue (Å²): 137,78,67,67,64,60,55,54,53,54,53,53,56,62,68,62,63,64,84,74,70,77,71,78,76,36,28,29,37,37,38,34,36,62,55,40,83,45,64,79,73,37,47,66,57,58,52,44,36,58,53,51,52,49,56,32,53,76,70,74,66,60,77,54,77,44,64,43,56,24,14,75,37,73,41,82,50,33,54,44,59,52,51,53,49,36,51,76,71,59,37,43,33,33,43,35,35,38,73,35,70,56,82,44,66,55,70,71,47,50,51,36,28,37,66,55,76,42,89,48,75,68,59,52,54,48,37,51,75,73,70,46,64,62,37,86,75,90,54,51,74,44,80,52,68,38,46,55,68,74,56,61,59,43,52,55,52,39,51,54,48,60,75,71,55,87,53,38,78,50,40,66,49,71,48,79,37,47,69,45,89,92,39,39,72,60,49,53,51,52,50,52,50,34,34,52,49,38,29,73,75,61,54,26,83,41,55,51,71,29,54,14,52,98,52,82,31,31,72,78,44,29,43,58,53,52,55,51,47,58,54,52,43,73,66,50,86,88,42,79,83,88,77,90,78,88,81,133

Sequence (248 aa):
MKCYHTIALAIIVASLSWNISIAQPKLGLLIIAHGSPSQQWNAPVLELMDQVKYVLNERGENPFSDVRVAFAEFAQPSIDSVIRDFERNGIQKVYALPIFVALSSHTLFDIPAILGLYNDPEVVQQLEKEGITIVQTNMHITLGPTLSKGDVFDEVMLDRVRELSTAPDSEGVVILAHGSNQFKPIWCTLLRRISSYISAKTGICYVDFAFVEMGQSLITEGAPVILHMAKKTKRDHRCWSLSFFWHQ

Nearest PDB structures (foldseek):
  5zta-assembly2_B  TM=7.783E-01  e=5.149E-08  Bacillus subtilis subsp. subtilis str. 168
  6m26-assembly1_B  TM=8.768E-01  e=5.734E-07  Methanocaldococcus jannaschii DSM 2661
  8i55-assembly1_B  TM=8.256E-01  e=9.402E-07  Methanocaldococcus jannaschii DSM 2661
  8i56-assembly1_B  TM=8.222E-01  e=1.542E-06  Methanocaldococcus jannaschii DSM 2661
  6jv6-assembly1_A  TM=6.485E-01  e=1.542E-06  Bacillus spizizenii

Mean predicted aligned error: 9.54 Å

pLDDT: mean 85.86, std 18.14, range [20.91, 98.56]

Foldseek 3Di:
DPPVVVVVVVVVVVVVPPPPPVPDAAEEEEEEEADDLDPVVCVVQQVVQVVVVVVCVVVVNDSHPGYGYAHLANDPDHPQNVVVVCVVVRHQEYEYEYAAQWDDCCLPPSVCQLAVNDDDPVSVVVCVVRVRHRHDDNHHYDYDHYPLPDCVLLVVVLVVCVVVDDDLCLDAEEAEALADPVCNVGVVVSQVVSQVSNCVPRVNPHYYYWHQNVNVCCVPTVVVNVVVRVVVSVPPPPDDDDDDDDDD

Radius of gyration: 26.85 Å; Cα contacts (8 Å, |Δi|>4): 344; chains: 1; bounding box: 74×57×83 Å